Protein AF-A0A379FHV5-F1 (afdb_monomer_lite)

Radius of gyration: 18.55 Å; chains: 1; bounding box: 43×47×46 Å

Structure (mmCIF, N/CA/C/O backbone):
data_AF-A0A379FHV5-F1
#
_entry.id   AF-A0A379FHV5-F1
#
loop_
_atom_site.group_PDB
_atom_site.id
_atom_site.type_symbol
_atom_site.label_atom_id
_atom_site.label_alt_id
_atom_site.label_comp_id
_atom_site.label_asym_id
_atom_site.label_entity_id
_atom_site.label_seq_id
_atom_site.pdbx_PDB_ins_code
_atom_site.Cartn_x
_atom_site.Cartn_y
_atom_site.Cartn_z
_atom_site.occupancy
_atom_site.B_iso_or_equiv
_atom_site.auth_seq_id
_atom_site.auth_comp_id
_atom_site.auth_asym_id
_atom_site.auth_atom_id
_atom_site.pdbx_PDB_model_num
ATOM 1 N N . MET A 1 1 ? -21.237 1.913 -3.257 1.00 32.75 1 MET A N 1
ATOM 2 C CA . MET A 1 1 ? -20.179 2.730 -3.887 1.00 32.75 1 MET A CA 1
ATOM 3 C C . MET A 1 1 ? -20.256 4.116 -3.265 1.00 32.75 1 MET A C 1
ATOM 5 O O . MET A 1 1 ? -21.323 4.714 -3.322 1.00 32.75 1 MET A O 1
ATOM 9 N N . LEU A 1 2 ? -19.215 4.553 -2.555 1.00 41.31 2 LEU A N 1
ATOM 10 C CA . LEU A 1 2 ? -19.186 5.862 -1.893 1.00 41.31 2 LEU A CA 1
ATOM 11 C C . LEU A 1 2 ? -18.792 6.912 -2.942 1.00 41.31 2 LEU A C 1
ATOM 13 O O . LEU A 1 2 ? -17.755 6.762 -3.583 1.00 41.31 2 LEU A O 1
ATOM 17 N N . CYS A 1 3 ? -19.645 7.912 -3.166 1.00 37.75 3 CYS A N 1
ATOM 18 C CA . CYS A 1 3 ? -19.379 9.015 -4.091 1.00 37.75 3 CYS A CA 1
ATOM 19 C C . CYS A 1 3 ? -18.708 10.143 -3.303 1.00 37.75 3 CYS A C 1
ATOM 21 O O . CYS A 1 3 ? -19.375 10.824 -2.526 1.00 37.75 3 CYS A O 1
ATOM 23 N N . TYR A 1 4 ? -17.396 10.285 -3.470 1.00 47.44 4 TYR A N 1
ATOM 24 C CA . TYR A 1 4 ? -16.601 11.347 -2.860 1.00 47.44 4 TYR A CA 1
ATOM 25 C C . TYR A 1 4 ? -16.599 12.564 -3.793 1.00 47.44 4 TYR A C 1
ATOM 27 O O . TYR A 1 4 ? -16.169 12.439 -4.935 1.00 47.44 4 TYR A O 1
ATOM 35 N N . GLU A 1 5 ? -17.103 13.712 -3.332 1.00 39.44 5 GLU A N 1
ATOM 36 C CA . GLU A 1 5 ? -17.231 14.928 -4.164 1.00 39.44 5 GLU A CA 1
ATOM 37 C C . GLU A 1 5 ? -16.102 15.947 -3.942 1.00 39.44 5 GLU A C 1
ATOM 39 O O . GLU A 1 5 ? -15.905 16.836 -4.762 1.00 39.44 5 GLU A O 1
ATOM 44 N N . GLY A 1 6 ? -15.364 15.843 -2.835 1.00 43.72 6 GLY A N 1
ATOM 45 C CA . GLY A 1 6 ? -14.278 16.765 -2.508 1.00 43.72 6 GLY A CA 1
ATOM 46 C C . GLY A 1 6 ? -13.798 16.630 -1.065 1.00 43.72 6 GLY A C 1
ATOM 47 O O . GLY A 1 6 ? -14.455 15.987 -0.237 1.00 43.72 6 GLY A O 1
ATOM 48 N N . ILE A 1 7 ? -12.644 17.237 -0.780 1.00 49.44 7 ILE A N 1
ATOM 49 C CA . ILE A 1 7 ? -12.068 17.353 0.563 1.00 49.44 7 ILE A CA 1
ATOM 50 C C . ILE A 1 7 ? -11.959 18.840 0.893 1.00 49.44 7 ILE A C 1
ATOM 52 O O . ILE A 1 7 ? -11.267 19.582 0.205 1.00 49.44 7 ILE A O 1
ATOM 56 N N . GLU A 1 8 ? -12.660 19.274 1.937 1.00 46.12 8 GLU A N 1
ATOM 57 C CA . GLU A 1 8 ? -12.548 20.633 2.466 1.00 46.12 8 GLU A CA 1
ATOM 58 C C . GLU A 1 8 ? -11.554 20.632 3.622 1.00 46.12 8 GLU A C 1
ATOM 60 O O . GLU A 1 8 ? -11.696 19.839 4.555 1.00 46.12 8 GLU A O 1
ATOM 65 N N . ILE A 1 9 ? -10.571 21.527 3.570 1.00 48.44 9 ILE A N 1
ATOM 66 C CA . ILE A 1 9 ? -9.495 21.615 4.552 1.00 48.44 9 ILE A CA 1
ATOM 67 C C . ILE A 1 9 ? -9.613 22.937 5.286 1.00 48.44 9 ILE A C 1
ATOM 69 O O . ILE A 1 9 ? -9.438 23.997 4.692 1.00 48.44 9 ILE A O 1
ATOM 73 N N . LYS A 1 10 ? -9.919 22.878 6.582 1.00 45.28 10 LYS A N 1
ATOM 74 C CA . LYS A 1 10 ? -9.993 24.065 7.441 1.00 45.28 10 LYS A CA 1
ATOM 75 C C . LYS A 1 10 ? -8.872 24.050 8.462 1.00 45.28 10 LYS A C 1
ATOM 77 O O . LYS A 1 10 ? -8.687 23.051 9.156 1.00 45.28 10 LYS A O 1
ATOM 82 N N . GLN A 1 11 ? -8.170 25.171 8.591 1.00 43.22 11 GLN A N 1
ATOM 83 C CA . GLN A 1 11 ? -7.370 25.442 9.781 1.00 43.22 11 GLN A CA 1
ATOM 84 C C . GLN A 1 11 ? -8.313 25.713 10.952 1.00 43.22 11 GLN A C 1
ATOM 86 O O . GLN A 1 11 ? -9.230 26.527 10.835 1.00 43.22 11 GLN A O 1
ATOM 91 N N . ASN A 1 12 ? -8.098 25.026 12.073 1.00 42.69 12 ASN A N 1
ATOM 92 C CA . ASN A 1 12 ? -8.722 25.433 13.323 1.00 42.69 12 ASN A CA 1
ATOM 93 C C . ASN A 1 12 ? -7.923 26.603 13.922 1.00 42.69 12 ASN A C 1
ATOM 95 O O . ASN A 1 12 ? -6.769 26.417 14.304 1.00 42.69 12 ASN A O 1
ATOM 99 N N . ASN A 1 13 ? -8.532 27.787 14.006 1.00 42.69 13 ASN A N 1
ATOM 100 C CA . ASN A 1 13 ? -7.957 28.980 14.642 1.00 42.69 13 ASN A CA 1
ATOM 101 C C . ASN A 1 13 ? -8.365 29.065 16.125 1.00 42.69 13 ASN A C 1
ATOM 103 O O . ASN A 1 13 ? -8.780 30.116 16.604 1.00 42.69 13 ASN A O 1
ATOM 107 N N . ASP A 1 14 ? -8.289 27.953 16.859 1.00 42.97 14 ASP A N 1
ATOM 108 C CA . ASP A 1 14 ? -8.480 27.974 18.311 1.00 42.97 14 ASP A CA 1
ATOM 109 C C . ASP A 1 14 ? -7.196 28.482 18.983 1.00 42.97 14 ASP A C 1
ATOM 111 O O . ASP A 1 14 ? -6.278 27.714 19.268 1.00 42.97 14 ASP A O 1
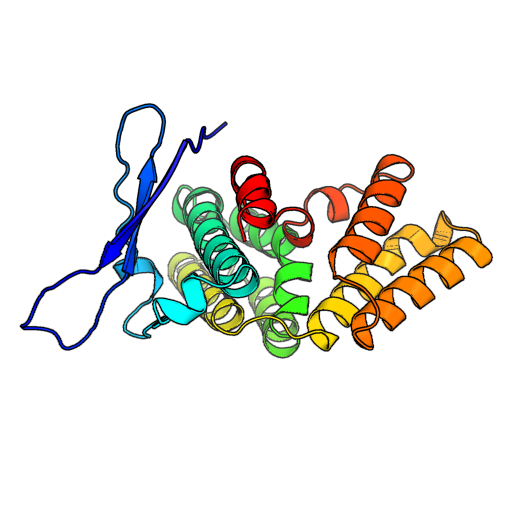ATOM 115 N N . GLU A 1 15 ? -7.138 29.783 19.281 1.00 40.84 15 GLU A N 1
ATOM 116 C CA . GLU A 1 15 ? -5.987 30.462 19.910 1.00 40.84 15 GLU A CA 1
ATOM 117 C C . GLU A 1 15 ? -5.558 29.864 21.269 1.00 40.84 15 GLU A C 1
ATOM 119 O O . GLU A 1 15 ? -4.463 30.133 21.759 1.00 40.84 15 GLU A O 1
ATOM 124 N N . LYS A 1 16 ? -6.395 29.019 21.889 1.00 41.75 16 LYS A N 1
ATOM 125 C CA . LYS A 1 16 ? -6.150 28.407 23.208 1.00 41.75 16 LYS A CA 1
ATOM 126 C C . LYS A 1 16 ? -5.383 27.085 23.179 1.00 41.75 16 LYS A C 1
ATOM 128 O O . LYS A 1 16 ? -4.924 26.638 24.228 1.00 41.75 16 LYS A O 1
ATOM 133 N N . ARG A 1 17 ? -5.243 26.433 22.025 1.00 42.56 17 ARG A N 1
ATOM 134 C CA . ARG A 1 17 ? -4.414 25.230 21.871 1.00 42.56 17 ARG A CA 1
ATOM 135 C C . ARG A 1 17 ? -3.409 25.535 20.775 1.00 42.56 17 ARG A C 1
ATOM 137 O O . ARG A 1 17 ? -3.806 25.714 19.636 1.00 42.56 17 ARG A O 1
ATOM 144 N N . GLN A 1 18 ? -2.117 25.559 21.096 1.00 35.38 18 GLN A N 1
ATOM 145 C CA . GLN A 1 18 ? -1.012 25.817 20.153 1.00 35.38 18 GLN A CA 1
ATOM 146 C C . GLN A 1 18 ? -0.910 24.817 18.974 1.00 35.38 18 GLN A C 1
ATOM 148 O O . GLN A 1 18 ? 0.047 24.865 18.206 1.00 35.38 18 GLN A O 1
ATOM 153 N N . ASN A 1 19 ? -1.912 23.958 18.766 1.00 36.50 19 ASN A N 1
ATOM 154 C CA . ASN A 1 19 ? -1.967 22.990 17.685 1.00 36.50 19 ASN A CA 1
ATOM 155 C C . ASN A 1 19 ? -2.835 23.525 16.548 1.00 36.50 19 ASN A C 1
ATOM 157 O O . ASN A 1 19 ? -4.066 23.490 16.611 1.00 36.50 19 ASN A O 1
ATOM 161 N N . LYS A 1 20 ? -2.179 23.953 15.466 1.00 37.53 20 LYS A N 1
ATOM 162 C CA . LYS A 1 20 ? -2.806 24.215 14.164 1.00 37.53 20 LYS A CA 1
ATOM 163 C C . LYS A 1 20 ? -3.351 22.897 13.599 1.00 37.53 20 LYS A C 1
ATOM 165 O O . LYS A 1 20 ? -2.663 22.195 12.866 1.00 37.53 20 LYS A O 1
ATOM 170 N N . ALA A 1 21 ? -4.569 22.521 13.976 1.00 38.16 21 ALA A N 1
ATOM 171 C CA . ALA A 1 21 ? -5.200 21.304 13.481 1.00 38.16 21 ALA A CA 1
ATOM 172 C C . ALA A 1 21 ? -5.775 21.528 12.073 1.00 38.16 21 ALA A C 1
ATOM 174 O O . ALA A 1 21 ? -6.508 22.490 11.834 1.00 38.16 21 ALA A O 1
ATOM 175 N N . VAL A 1 22 ? -5.464 20.613 11.155 1.00 42.03 22 VAL A N 1
ATOM 176 C CA . VAL A 1 22 ? -6.030 20.561 9.804 1.00 42.03 22 VAL A CA 1
ATOM 177 C C . VAL A 1 22 ? -7.282 19.677 9.845 1.00 42.03 22 VAL A C 1
ATOM 179 O O . VAL A 1 22 ? -7.189 18.459 9.991 1.00 42.03 22 VAL A O 1
ATOM 182 N N . ILE A 1 23 ? -8.473 20.274 9.765 1.00 42.50 23 ILE A N 1
ATOM 183 C CA . ILE A 1 23 ? -9.745 19.539 9.731 1.00 42.50 23 ILE A CA 1
ATOM 184 C C . ILE A 1 23 ? -10.082 19.241 8.275 1.00 42.50 23 ILE A C 1
ATOM 186 O O . ILE A 1 23 ? -10.380 20.164 7.519 1.00 42.50 23 ILE A O 1
ATOM 190 N N . CYS A 1 24 ? -10.087 17.962 7.899 1.00 46.53 24 CYS A N 1
ATOM 191 C CA . CYS A 1 24 ? -10.521 17.535 6.572 1.00 46.53 24 CYS A CA 1
ATOM 192 C C . CYS A 1 24 ? -11.945 16.986 6.626 1.00 46.53 24 CYS A C 1
ATOM 194 O O . CYS A 1 24 ? -12.229 16.059 7.385 1.00 46.53 24 CYS A O 1
ATOM 196 N N . ARG A 1 25 ? -12.845 17.562 5.828 1.00 47.25 25 ARG A N 1
ATOM 197 C CA . ARG A 1 25 ? -14.225 17.092 5.667 1.00 47.25 25 ARG A CA 1
ATOM 198 C C . ARG A 1 25 ? -14.383 16.467 4.298 1.00 47.25 25 ARG A C 1
ATOM 200 O O . ARG A 1 25 ? -13.998 17.063 3.298 1.00 47.25 25 ARG A O 1
ATOM 207 N N . VAL A 1 26 ? -14.990 15.291 4.260 1.00 47.53 26 VAL A N 1
ATOM 208 C CA . VAL A 1 26 ? -15.326 14.614 3.012 1.00 47.53 26 VAL A CA 1
ATOM 209 C C . VAL A 1 26 ? -16.787 14.865 2.708 1.00 47.53 26 VAL A C 1
ATOM 211 O O . VAL A 1 26 ? -17.658 14.545 3.519 1.00 47.53 26 VAL A O 1
ATOM 214 N N . LYS A 1 27 ? -17.064 15.427 1.535 1.00 45.12 27 LYS A N 1
ATOM 215 C CA . LYS A 1 27 ? -18.440 15.611 1.07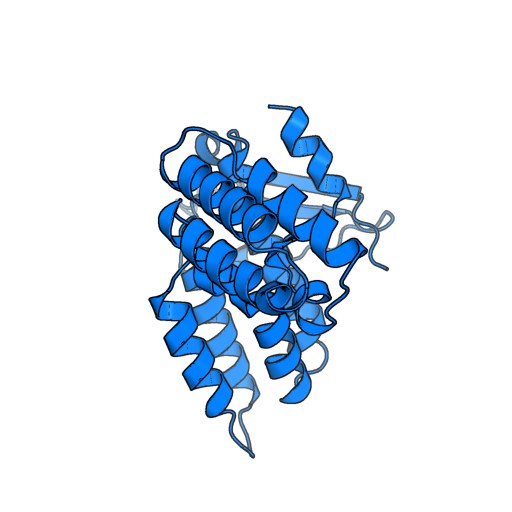7 1.00 45.12 27 LYS A CA 1
ATOM 216 C C . LYS A 1 27 ? -18.958 14.311 0.457 1.00 45.12 27 LYS A C 1
ATOM 218 O O . LYS A 1 27 ? -18.345 13.783 -0.474 1.00 45.12 27 LYS A O 1
ATOM 223 N N . MET A 1 28 ? -20.077 13.812 0.983 1.00 45.81 28 MET A N 1
ATOM 224 C CA . MET A 1 28 ? -20.713 12.554 0.586 1.00 45.81 28 MET A CA 1
ATOM 225 C C . MET A 1 28 ? -22.162 12.831 0.169 1.00 45.81 28 MET A C 1
ATOM 227 O O . MET A 1 28 ? -22.997 13.073 1.030 1.00 45.81 28 MET A O 1
ATOM 231 N N . LYS A 1 29 ? -22.483 12.803 -1.134 1.00 42.31 29 LYS A N 1
ATOM 232 C CA . LYS A 1 29 ? -23.861 12.952 -1.663 1.00 42.31 29 LYS A CA 1
ATOM 233 C C . LYS A 1 29 ? -24.714 14.030 -0.955 1.00 42.31 29 LYS A C 1
ATOM 235 O O . LYS A 1 29 ? -25.808 13.749 -0.477 1.00 42.31 29 LYS A O 1
ATOM 240 N N . GLY A 1 30 ? -24.211 15.261 -0.868 1.00 36.22 30 GLY A N 1
ATOM 241 C CA . GLY A 1 30 ? -24.953 16.390 -0.281 1.00 36.22 30 GLY A CA 1
ATOM 242 C C . GLY A 1 30 ? -25.022 16.449 1.253 1.00 36.22 30 GLY A C 1
ATOM 243 O O . GLY A 1 30 ? -25.385 17.498 1.777 1.00 36.22 30 GLY A O 1
ATOM 244 N N . GLU A 1 31 ? -24.595 15.410 1.976 1.00 35.28 31 GLU A N 1
ATOM 245 C CA . GLU A 1 31 ? -24.457 15.421 3.436 1.00 35.28 31 GLU A CA 1
ATOM 246 C C . GLU A 1 31 ? -22.972 15.425 3.837 1.00 35.28 31 GLU A C 1
ATOM 248 O O . GLU A 1 31 ? -22.135 14.676 3.321 1.00 35.28 31 GLU A O 1
ATOM 253 N N . TYR A 1 32 ? -22.609 16.306 4.770 1.00 38.59 32 TYR A N 1
ATOM 254 C CA . TYR A 1 32 ? -21.275 16.298 5.360 1.00 38.59 32 TYR A CA 1
ATOM 255 C C . TYR A 1 32 ? -21.221 15.195 6.417 1.00 38.59 32 TYR A C 1
ATOM 257 O O . TYR A 1 32 ? -21.737 15.367 7.518 1.00 38.59 32 TYR A O 1
ATOM 265 N N . SER A 1 33 ? -20.553 14.078 6.126 1.00 40.66 33 SER A N 1
ATOM 266 C CA . SER A 1 33 ? -20.119 13.181 7.197 1.00 40.66 33 SER A CA 1
ATOM 267 C C . SER A 1 33 ? -18.841 13.764 7.795 1.00 40.66 33 SER A C 1
ATOM 269 O O . SER A 1 33 ? -17.764 13.711 7.198 1.00 40.66 33 SER A O 1
ATOM 271 N N . SER A 1 34 ? -18.956 14.404 8.958 1.00 41.41 34 SER A N 1
ATOM 272 C CA . SER A 1 34 ? -17.801 14.907 9.694 1.00 41.41 34 SER A CA 1
ATOM 273 C C . SER A 1 34 ? -17.092 13.743 10.386 1.00 41.41 34 SER A C 1
ATOM 275 O O . SER A 1 34 ? -17.372 13.435 11.542 1.00 41.41 34 SER A O 1
ATOM 277 N N . THR A 1 35 ? -16.154 13.084 9.714 1.00 42.53 35 THR A N 1
ATOM 278 C CA . THR A 1 35 ? -15.141 12.317 10.447 1.00 42.53 35 THR A CA 1
ATOM 279 C C . THR A 1 35 ? -14.155 13.335 11.016 1.00 42.53 35 THR A C 1
ATOM 281 O O . THR A 1 35 ? -13.435 13.982 10.257 1.00 42.53 35 THR A O 1
ATOM 284 N N . LEU A 1 36 ? -14.156 13.559 12.337 1.00 41.09 36 LEU A N 1
ATOM 285 C CA . LEU A 1 36 ? -13.179 14.465 12.948 1.00 41.09 36 LEU A CA 1
ATOM 286 C C . LEU A 1 36 ? -11.777 13.876 12.749 1.00 41.09 36 LEU A C 1
ATOM 288 O O . LEU A 1 36 ? -11.413 12.871 13.359 1.00 41.09 36 LEU A O 1
ATOM 292 N N . PHE A 1 37 ? -10.979 14.536 11.912 1.00 40.78 37 PHE A N 1
ATOM 293 C CA . PHE A 1 37 ? -9.595 14.158 11.631 1.00 40.78 37 PHE A CA 1
ATOM 294 C C . PHE A 1 37 ? -8.718 14.134 12.900 1.00 40.78 37 PHE A C 1
ATOM 296 O O . PHE A 1 37 ? -7.722 13.428 12.959 1.00 40.78 37 PHE A O 1
ATOM 303 N N . THR A 1 38 ? -9.114 14.820 13.974 1.00 38.22 38 THR A N 1
ATOM 304 C CA . THR A 1 38 ? -8.427 14.763 15.276 1.00 38.22 38 THR A CA 1
ATOM 305 C C . THR A 1 38 ? -8.457 13.377 15.936 1.00 38.22 38 THR A C 1
ATOM 307 O O . THR A 1 38 ? -7.554 13.073 16.707 1.00 38.22 38 THR A O 1
ATOM 310 N N . GLN A 1 39 ? -9.417 12.496 15.619 1.00 37.00 39 GLN A N 1
ATOM 311 C CA . GLN A 1 39 ? -9.432 11.109 16.129 1.00 37.00 39 GLN A CA 1
ATOM 312 C C . GLN A 1 39 ? -8.454 10.179 15.384 1.00 37.00 39 GLN A C 1
ATOM 314 O O . GLN A 1 39 ? -8.105 9.115 15.889 1.00 37.00 39 GLN A O 1
ATOM 319 N N . ILE A 1 40 ? -8.004 10.581 14.191 1.00 41.69 40 ILE A N 1
ATOM 320 C CA . ILE A 1 40 ? -7.082 9.834 13.317 1.00 41.69 40 ILE A CA 1
ATOM 321 C C . ILE A 1 40 ? -5.640 9.902 13.835 1.00 41.69 40 ILE A C 1
ATOM 323 O O . ILE A 1 40 ? -4.862 8.970 13.641 1.00 41.69 40 ILE A O 1
ATOM 327 N N . LEU A 1 41 ? -5.297 11.003 14.500 1.00 41.50 41 LEU A N 1
ATOM 328 C CA . LEU A 1 41 ? -3.920 11.376 14.815 1.00 41.50 41 LEU A CA 1
ATOM 329 C C . LEU A 1 41 ? -3.446 10.872 16.185 1.00 41.50 41 LEU A C 1
ATOM 331 O O . LEU A 1 41 ? -2.247 10.792 16.440 1.00 41.50 41 LEU A O 1
ATOM 335 N N . GLY A 1 42 ? -4.362 10.489 17.084 1.00 35.62 42 GLY A N 1
ATOM 336 C CA . GLY A 1 42 ? -4.007 10.381 18.501 1.00 35.62 42 GLY A CA 1
ATOM 337 C C . GLY A 1 42 ? -3.370 11.690 18.994 1.00 35.62 42 GLY A C 1
ATOM 338 O O . GLY A 1 42 ? -3.391 12.708 18.309 1.00 35.62 42 GLY A O 1
ATOM 339 N N . GLU A 1 43 ? -2.744 11.681 20.163 1.00 37.50 43 GLU A N 1
ATOM 340 C CA . GLU A 1 43 ? -1.940 12.830 20.616 1.00 37.50 43 GLU A CA 1
ATOM 341 C C . GLU A 1 43 ? -0.668 13.053 19.758 1.00 37.50 43 GLU A C 1
ATOM 343 O O . GLU A 1 43 ? 0.121 13.950 20.033 1.00 37.50 43 GLU A O 1
ATOM 348 N N . GLY A 1 44 ? -0.464 12.248 18.705 1.00 36.84 44 GLY A N 1
ATOM 349 C CA . GLY A 1 44 ? 0.637 12.348 17.755 1.00 36.84 44 GLY A CA 1
ATOM 350 C C . GLY A 1 44 ? 0.257 13.200 16.550 1.00 36.84 44 GLY A C 1
ATOM 351 O O . GLY A 1 44 ? -0.276 12.720 15.555 1.00 36.84 44 GLY A O 1
ATOM 352 N N . GLU A 1 45 ? 0.559 14.481 16.644 1.00 36.00 45 GLU A N 1
ATOM 353 C CA . GLU A 1 45 ? 0.461 15.464 15.574 1.00 36.00 45 GLU A CA 1
ATOM 354 C C . GLU A 1 45 ? 0.970 14.966 14.203 1.00 36.00 45 GLU A C 1
ATOM 356 O O . GLU A 1 45 ? 2.172 14.838 13.982 1.00 36.00 45 GLU A O 1
ATOM 361 N N . LEU A 1 46 ? 0.077 14.789 13.221 1.00 37.97 46 LEU A N 1
ATOM 362 C CA . LEU A 1 46 ? 0.453 15.098 11.838 1.00 37.97 46 LEU A CA 1
ATOM 363 C C . LEU A 1 46 ? 0.319 16.606 11.661 1.00 37.97 46 LEU A C 1
ATOM 365 O O . LEU A 1 46 ? -0.734 17.120 11.286 1.00 37.97 46 LEU A O 1
ATOM 369 N N . GLN A 1 47 ? 1.404 17.315 11.942 1.00 42.31 47 GLN A N 1
ATOM 370 C CA . GLN A 1 47 ? 1.600 18.669 11.448 1.00 42.31 47 GLN A CA 1
ATOM 371 C C . GLN A 1 47 ? 2.191 18.574 10.034 1.00 42.31 47 GLN A C 1
ATOM 373 O O . GLN A 1 47 ? 3.393 18.731 9.847 1.00 42.31 47 GLN A O 1
ATOM 378 N N . LEU A 1 48 ? 1.363 18.291 9.022 1.00 43.41 48 LEU A N 1
ATOM 379 C CA . LEU A 1 48 ? 1.731 18.723 7.671 1.00 43.41 48 LEU A CA 1
ATOM 380 C C . LEU A 1 48 ? 1.580 20.243 7.659 1.00 43.41 48 LEU A C 1
ATOM 382 O O . LEU A 1 48 ? 0.495 20.763 7.934 1.00 43.41 48 LEU A O 1
ATOM 386 N N . THR A 1 49 ? 2.662 20.971 7.393 1.00 46.28 49 THR A N 1
ATOM 387 C CA . THR A 1 49 ? 2.565 22.424 7.231 1.00 46.28 49 THR A CA 1
ATOM 388 C C . THR A 1 49 ? 1.706 22.737 5.999 1.00 46.28 49 THR A C 1
ATOM 390 O O . THR A 1 49 ? 1.629 21.939 5.063 1.00 46.28 49 THR A O 1
ATOM 393 N N . LEU A 1 50 ? 1.054 23.906 5.965 1.00 47.91 50 LEU A N 1
ATOM 394 C CA . LEU A 1 50 ? 0.264 24.338 4.798 1.00 47.91 50 LEU A CA 1
ATOM 395 C C . LEU A 1 50 ? 1.098 24.300 3.500 1.00 47.91 50 LEU A C 1
ATOM 397 O O . LEU A 1 50 ? 0.597 23.960 2.433 1.00 47.91 50 LEU A O 1
ATOM 401 N N . GLU A 1 51 ? 2.392 24.589 3.615 1.00 48.88 51 GLU A N 1
ATOM 402 C CA . GLU A 1 51 ? 3.366 24.546 2.527 1.00 48.88 51 GLU A CA 1
ATOM 403 C C . GLU A 1 51 ? 3.647 23.116 2.038 1.00 48.88 51 GLU A C 1
ATOM 405 O O . GLU A 1 51 ? 3.660 22.876 0.834 1.00 48.88 51 GLU A O 1
ATOM 410 N N . GLN A 1 52 ? 3.779 22.141 2.946 1.00 52.28 52 GLN A N 1
ATOM 411 C CA . GLN A 1 52 ? 3.917 20.721 2.590 1.00 52.28 52 GLN A CA 1
ATOM 412 C C . GLN A 1 52 ? 2.651 20.174 1.929 1.00 52.28 52 GLN A C 1
ATOM 414 O O . GLN A 1 52 ? 2.738 19.389 0.989 1.00 52.28 52 GLN A O 1
ATOM 419 N N . PHE A 1 53 ? 1.478 20.609 2.392 1.00 58.34 53 PHE A N 1
ATOM 420 C CA . PHE A 1 53 ? 0.200 20.245 1.787 1.00 58.34 53 PHE A CA 1
ATOM 421 C C . PHE A 1 53 ? 0.041 20.802 0.363 1.00 58.34 53 PHE A C 1
ATOM 423 O O . PHE A 1 53 ? -0.577 20.170 -0.488 1.00 58.34 53 PHE A O 1
ATOM 430 N N . SER A 1 54 ? 0.632 21.969 0.100 1.00 60.75 54 SER A N 1
ATOM 431 C CA . SER A 1 54 ? 0.559 22.656 -1.196 1.00 60.75 54 SER A CA 1
ATOM 432 C C . SER A 1 54 ? 1.455 22.032 -2.275 1.00 60.75 54 SER A C 1
ATOM 434 O O . SER A 1 54 ? 1.423 22.476 -3.417 1.00 60.75 54 SER A O 1
ATOM 436 N N . GLN A 1 55 ? 2.254 21.014 -1.935 1.00 70.44 55 GLN A N 1
ATOM 437 C CA . GLN A 1 55 ? 3.051 20.258 -2.900 1.00 70.44 55 GLN A CA 1
ATOM 438 C C . GLN A 1 55 ? 2.320 18.969 -3.305 1.00 70.44 55 GLN A C 1
ATOM 440 O O . GLN A 1 55 ? 1.822 18.264 -2.419 1.00 70.44 55 GLN A O 1
ATOM 445 N N . PRO A 1 56 ? 2.328 18.572 -4.595 1.00 75.31 56 PRO A N 1
ATOM 446 C CA . PRO A 1 56 ? 1.603 17.388 -5.056 1.00 75.31 56 PRO A CA 1
ATOM 447 C C . PRO A 1 56 ? 1.962 16.123 -4.262 1.00 75.31 56 PRO A C 1
ATOM 449 O O . PRO A 1 56 ? 1.078 15.392 -3.826 1.00 75.31 56 PRO A O 1
ATOM 452 N N . SER A 1 57 ? 3.243 15.901 -3.947 1.00 79.12 57 SER A N 1
ATOM 453 C CA . SER A 1 57 ? 3.667 14.746 -3.141 1.00 79.12 57 SER A CA 1
ATOM 454 C C . SER A 1 57 ? 3.145 14.761 -1.699 1.00 79.12 57 SER A C 1
ATOM 456 O O . SER A 1 57 ? 2.890 13.697 -1.136 1.00 79.12 57 SER A O 1
ATOM 458 N N . GLY A 1 58 ? 2.998 15.941 -1.088 1.00 79.69 58 GLY A N 1
ATOM 459 C CA . GLY A 1 58 ? 2.466 16.070 0.270 1.00 79.69 58 GLY A CA 1
ATOM 460 C C . GLY A 1 58 ? 0.958 15.833 0.315 1.00 79.69 58 GLY A C 1
ATOM 461 O O . GLY A 1 58 ? 0.475 15.120 1.196 1.00 79.69 58 GLY A O 1
ATOM 462 N N . LEU A 1 59 ? 0.229 16.328 -0.689 1.00 78.06 59 LEU A N 1
ATOM 463 C CA . LEU A 1 59 ? -1.186 16.022 -0.879 1.00 78.06 59 LEU A CA 1
ATOM 464 C C . LEU A 1 59 ? -1.414 14.518 -1.103 1.00 78.06 59 LEU A C 1
ATOM 466 O O . LEU A 1 59 ? -2.253 13.919 -0.433 1.00 78.06 59 LEU A O 1
ATOM 470 N N . GLU A 1 60 ? -0.654 13.875 -1.994 1.00 83.06 60 GLU A N 1
ATOM 471 C CA . GLU A 1 60 ? -0.781 12.431 -2.248 1.00 83.06 60 GLU A CA 1
ATOM 472 C C . GLU A 1 60 ? -0.536 11.589 -0.990 1.00 83.06 60 GLU A C 1
ATOM 474 O O . GLU A 1 60 ? -1.247 10.609 -0.728 1.00 83.06 60 GLU A O 1
ATOM 479 N N . HIS A 1 61 ? 0.470 11.971 -0.201 1.00 86.94 61 HIS A N 1
ATOM 480 C CA . HIS A 1 61 ? 0.796 11.321 1.064 1.00 86.94 61 HIS A CA 1
ATOM 481 C C . HIS A 1 61 ? -0.350 11.452 2.068 1.00 86.94 61 HIS A C 1
ATOM 483 O O . HIS A 1 61 ? -0.808 10.446 2.619 1.00 86.94 61 HIS A O 1
ATOM 489 N N . PHE A 1 62 ? -0.870 12.667 2.229 1.00 83.12 62 PHE A N 1
ATOM 490 C CA . PHE A 1 62 ? -2.029 12.945 3.065 1.00 83.12 62 PHE A CA 1
ATOM 491 C C . PHE A 1 62 ? -3.254 12.119 2.647 1.00 83.12 62 PHE A C 1
ATOM 493 O O . PHE A 1 62 ? -3.849 11.419 3.470 1.00 83.12 62 PHE A O 1
ATOM 500 N N . LEU A 1 63 ? -3.617 12.146 1.359 1.00 85.12 63 LEU A N 1
ATOM 501 C CA . LEU A 1 63 ? -4.768 11.408 0.834 1.00 85.12 63 LEU A CA 1
ATOM 502 C C . LEU A 1 63 ? -4.613 9.907 1.076 1.00 85.12 63 LEU A C 1
ATOM 504 O O . LEU A 1 63 ? -5.568 9.234 1.463 1.00 85.12 63 LEU A O 1
ATOM 508 N N . THR A 1 64 ? -3.401 9.385 0.898 1.00 90.38 64 THR A N 1
ATOM 509 C CA . THR A 1 64 ? -3.089 7.978 1.152 1.00 90.38 64 THR A CA 1
ATOM 510 C C . THR A 1 64 ? -3.366 7.592 2.604 1.00 90.38 64 THR A C 1
ATOM 512 O O . THR A 1 64 ? -4.042 6.593 2.847 1.00 90.38 64 THR A O 1
ATOM 515 N N . GLN A 1 65 ? -2.893 8.381 3.571 1.00 87.94 65 GLN A N 1
ATOM 516 C CA . GLN A 1 65 ? -3.153 8.136 4.993 1.00 87.94 65 GLN A CA 1
ATOM 517 C C . GLN A 1 65 ? -4.640 8.237 5.322 1.00 87.94 65 GLN A C 1
ATOM 519 O O . GLN A 1 65 ? -5.202 7.362 5.983 1.00 87.94 65 GLN A O 1
ATOM 524 N N . PHE A 1 66 ? -5.279 9.303 4.845 1.00 82.50 66 PHE A N 1
ATOM 525 C CA . PHE A 1 66 ? -6.670 9.577 5.139 1.00 82.50 66 PHE A CA 1
ATOM 526 C C . PHE A 1 66 ? -7.577 8.451 4.639 1.00 82.50 66 PHE A C 1
ATOM 528 O O . PHE A 1 66 ? -8.342 7.871 5.412 1.00 82.50 66 PHE A O 1
ATOM 535 N N . PHE A 1 67 ? -7.439 8.067 3.369 1.00 86.75 67 PHE A N 1
ATOM 536 C CA . PHE A 1 67 ? -8.238 6.987 2.801 1.00 86.75 67 PHE A CA 1
ATOM 537 C C . PHE A 1 67 ? -7.856 5.611 3.345 1.00 86.75 67 PHE A C 1
ATOM 539 O O . PHE A 1 67 ? -8.724 4.742 3.400 1.00 86.75 67 PHE A O 1
ATOM 546 N N . ALA A 1 68 ? -6.615 5.400 3.801 1.00 93.25 68 ALA A N 1
ATOM 547 C CA . ALA A 1 68 ? -6.257 4.191 4.540 1.00 93.25 68 ALA A CA 1
ATOM 548 C C . ALA A 1 68 ? -7.061 4.055 5.834 1.00 93.25 68 ALA A C 1
ATOM 550 O O . ALA A 1 68 ? -7.572 2.972 6.126 1.00 93.25 68 ALA A O 1
ATOM 551 N N . LEU A 1 69 ? -7.224 5.147 6.581 1.00 87.69 69 LEU A N 1
ATOM 552 C CA . LEU A 1 69 ? -8.001 5.101 7.807 1.00 87.69 69 LEU A CA 1
ATOM 553 C C . LEU A 1 69 ? -9.505 4.997 7.553 1.00 87.69 69 LEU A C 1
ATOM 555 O O . LEU A 1 69 ? -10.167 4.202 8.215 1.00 87.69 69 LEU A O 1
ATOM 559 N N . ILE A 1 70 ? -10.050 5.747 6.595 1.00 84.38 70 ILE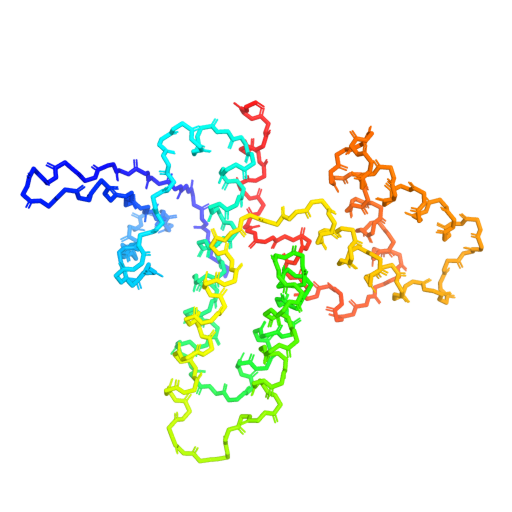 A N 1
ATOM 560 C CA . ILE A 1 70 ? -11.466 5.616 6.228 1.00 84.38 70 ILE A CA 1
ATOM 561 C C . ILE A 1 70 ? -11.776 4.171 5.812 1.00 84.38 70 ILE A C 1
ATOM 563 O O . ILE A 1 70 ? -12.751 3.586 6.287 1.00 84.38 70 ILE A O 1
ATOM 567 N N . ASP A 1 71 ? -10.920 3.557 4.990 1.00 92.56 71 ASP A N 1
ATOM 568 C CA . ASP A 1 71 ? -11.082 2.154 4.602 1.00 92.56 71 ASP A CA 1
ATOM 569 C C . ASP A 1 71 ? -10.944 1.213 5.811 1.00 92.56 71 ASP A C 1
ATOM 571 O O . ASP A 1 71 ? -11.708 0.260 5.930 1.00 92.56 71 ASP A O 1
ATOM 575 N N . TYR A 1 72 ? -10.047 1.491 6.764 1.00 93.81 72 TYR A N 1
ATOM 576 C CA . TYR A 1 72 ? -9.941 0.698 7.994 1.00 93.81 72 TYR A CA 1
ATOM 577 C C . TYR A 1 72 ? -11.211 0.786 8.849 1.00 93.81 72 TYR A C 1
ATOM 579 O O . TYR A 1 72 ? -11.750 -0.234 9.277 1.00 93.81 72 TYR A O 1
ATOM 587 N N . GLN A 1 73 ? -11.743 1.991 9.056 1.00 87.00 73 GLN A N 1
ATOM 588 C CA . GLN A 1 73 ? -12.978 2.202 9.810 1.00 87.00 73 GLN A CA 1
ATOM 589 C C . GLN A 1 73 ? -14.156 1.452 9.173 1.00 87.00 73 GLN A C 1
ATOM 591 O O . GLN A 1 73 ? -14.923 0.787 9.868 1.00 87.00 73 GLN A O 1
ATOM 596 N N . GLN A 1 74 ? -14.272 1.505 7.847 1.00 87.56 74 GLN A N 1
ATOM 597 C CA . GLN A 1 74 ? -15.370 0.874 7.115 1.00 87.56 74 GLN A CA 1
ATOM 598 C C . GLN A 1 74 ? -15.238 -0.646 7.024 1.00 87.56 74 GLN A C 1
ATOM 600 O O . GLN A 1 74 ? -16.230 -1.358 7.159 1.00 87.56 74 GLN A O 1
ATOM 605 N N . GLN A 1 75 ? -14.034 -1.153 6.766 1.00 92.88 75 GLN A N 1
ATOM 606 C CA . GLN A 1 75 ? -13.824 -2.576 6.497 1.00 92.88 75 GLN A CA 1
ATOM 607 C C . GLN A 1 75 ? -13.533 -3.376 7.764 1.00 92.88 75 GLN A C 1
ATOM 609 O O . GLN A 1 75 ? -13.807 -4.573 7.789 1.00 92.88 75 GLN A O 1
ATOM 614 N N . VAL A 1 76 ? -12.989 -2.739 8.806 1.00 93.94 76 VAL A N 1
ATOM 615 C CA . VAL A 1 76 ? -12.619 -3.393 10.066 1.00 93.94 76 VAL A CA 1
ATOM 616 C C . VAL A 1 76 ? -13.521 -2.944 11.210 1.00 93.94 76 VAL A C 1
ATOM 618 O O . VAL A 1 76 ? -14.185 -3.793 11.798 1.00 93.94 76 VAL A O 1
ATOM 621 N N . ASN A 1 77 ? -13.606 -1.645 11.515 1.00 87.88 77 ASN A N 1
ATOM 622 C CA . ASN A 1 77 ? -14.312 -1.198 12.727 1.00 87.88 77 ASN A CA 1
ATOM 623 C C . ASN A 1 77 ? -15.832 -1.392 12.635 1.00 87.88 77 ASN A C 1
ATOM 625 O O . ASN A 1 77 ? -16.450 -1.782 13.621 1.00 87.88 77 ASN A O 1
ATOM 629 N N . ALA A 1 78 ? -16.431 -1.191 11.457 1.00 87.38 78 ALA A N 1
ATOM 630 C CA . ALA A 1 78 ? -17.872 -1.366 11.263 1.00 87.38 78 ALA A CA 1
ATOM 631 C C . ALA A 1 78 ? -18.350 -2.805 11.533 1.00 87.38 78 ALA A C 1
ATOM 633 O O . ALA A 1 78 ? -19.478 -3.016 11.976 1.00 87.38 78 ALA A O 1
ATOM 634 N N . LYS A 1 79 ? -17.502 -3.808 11.264 1.00 90.75 79 LYS A N 1
ATOM 635 C CA . LYS A 1 79 ? -17.793 -5.221 11.533 1.00 90.75 79 LYS A CA 1
ATOM 636 C C . LYS A 1 79 ? -16.514 -5.984 11.865 1.00 90.75 79 LYS A C 1
ATOM 638 O O . LYS A 1 79 ? -15.974 -6.734 11.044 1.00 90.75 79 LYS A O 1
ATOM 643 N N . LEU A 1 80 ? -16.048 -5.800 13.098 1.00 92.88 80 LEU A N 1
ATOM 644 C CA . LEU A 1 80 ? -14.790 -6.374 13.553 1.00 92.88 80 LEU A CA 1
ATOM 645 C C . LEU A 1 80 ? -14.807 -7.905 13.474 1.00 92.88 80 LEU A C 1
ATOM 647 O O . LEU A 1 80 ? -15.636 -8.585 14.074 1.00 92.88 80 LEU A O 1
ATOM 651 N N . SER A 1 81 ? -13.846 -8.454 12.736 1.00 94.25 81 SER A N 1
ATOM 652 C CA . SER A 1 81 ? -13.595 -9.890 12.655 1.00 94.25 81 SER A CA 1
ATOM 653 C C . SER A 1 81 ? -12.148 -10.156 12.249 1.00 94.25 81 SER A C 1
ATOM 655 O O . SER A 1 81 ? -11.495 -9.311 11.632 1.00 94.25 81 SER A O 1
ATOM 657 N N . LYS A 1 82 ? -11.643 -11.364 12.528 1.00 94.62 82 LYS A N 1
ATOM 658 C CA . LYS A 1 82 ? -10.315 -11.783 12.049 1.00 94.62 82 LYS A CA 1
ATOM 659 C C . LYS A 1 82 ? -10.200 -11.684 10.531 1.00 94.62 82 LYS A C 1
ATOM 661 O O . LYS A 1 82 ? -9.197 -11.217 10.005 1.00 94.62 82 LYS A O 1
ATOM 666 N N . LYS A 1 83 ? -11.256 -12.117 9.833 1.00 95.38 83 LYS A N 1
ATOM 667 C CA . LYS A 1 83 ? -11.333 -12.084 8.373 1.00 95.38 83 LYS A CA 1
ATOM 668 C C . LYS A 1 83 ? -11.194 -10.653 7.856 1.00 95.38 83 LYS A C 1
ATOM 670 O O . LYS A 1 83 ? -10.402 -10.436 6.947 1.00 95.38 83 LYS A O 1
ATOM 675 N N . ALA A 1 84 ? -11.896 -9.698 8.465 1.00 96.25 84 ALA A N 1
ATOM 676 C CA . ALA A 1 84 ? -11.793 -8.285 8.113 1.00 96.25 84 ALA A CA 1
ATOM 677 C C . ALA A 1 84 ? -10.360 -7.746 8.279 1.00 96.25 84 ALA A C 1
ATOM 679 O O . ALA A 1 84 ? -9.831 -7.136 7.353 1.00 96.25 84 ALA A O 1
ATOM 680 N N . LEU A 1 85 ? -9.695 -8.040 9.405 1.00 96.75 85 LEU A N 1
ATOM 681 C CA . LEU A 1 85 ? -8.299 -7.642 9.645 1.00 96.75 85 LEU A CA 1
ATOM 682 C C . LEU A 1 85 ? -7.339 -8.233 8.606 1.00 96.75 85 LEU A C 1
ATOM 684 O O . LEU A 1 85 ? -6.540 -7.506 8.019 1.00 96.75 85 LEU A O 1
ATOM 688 N N . ILE A 1 86 ? -7.446 -9.537 8.339 1.00 96.81 86 ILE A N 1
ATOM 689 C CA . ILE A 1 86 ? -6.594 -10.235 7.365 1.00 96.81 86 ILE A CA 1
ATOM 690 C C . ILE A 1 86 ? -6.815 -9.675 5.958 1.00 96.81 86 ILE A C 1
ATOM 692 O O . ILE A 1 86 ? -5.849 -9.411 5.241 1.00 96.81 86 ILE A O 1
ATOM 696 N N . GLN A 1 87 ? -8.071 -9.469 5.558 1.00 97.44 87 GLN A N 1
ATOM 697 C CA . GLN A 1 87 ? -8.409 -8.905 4.251 1.00 97.44 87 GLN A CA 1
ATOM 698 C C . GLN A 1 87 ? -7.906 -7.470 4.113 1.00 97.44 87 GLN A C 1
ATOM 700 O O . GLN A 1 87 ? -7.334 -7.121 3.081 1.00 97.44 87 GLN A O 1
ATOM 705 N N . PHE A 1 88 ? -8.066 -6.643 5.147 1.00 98.12 88 PHE A N 1
ATOM 706 C CA . PHE A 1 88 ? -7.511 -5.297 5.160 1.00 98.12 88 PHE A CA 1
ATOM 707 C C . PHE A 1 88 ? -5.984 -5.342 5.027 1.00 98.12 88 PHE A C 1
ATOM 709 O O . PHE A 1 88 ? -5.438 -4.782 4.080 1.00 98.12 88 PHE A O 1
ATOM 716 N N . HIS A 1 89 ? -5.290 -6.069 5.903 1.00 98.25 89 HIS A N 1
ATOM 717 C CA . HIS A 1 89 ? -3.830 -6.150 5.881 1.00 98.25 89 HIS A CA 1
ATOM 718 C C . HIS A 1 89 ? -3.290 -6.640 4.533 1.00 98.25 89 HIS A C 1
ATOM 720 O O . HIS A 1 89 ? -2.354 -6.058 3.984 1.00 98.25 89 HIS A O 1
ATOM 726 N N . SER A 1 90 ? -3.927 -7.663 3.958 1.00 97.62 90 SER A N 1
ATOM 727 C CA . SER A 1 90 ? -3.533 -8.229 2.665 1.00 97.62 90 SER A CA 1
ATOM 728 C C . SER A 1 90 ? -3.580 -7.190 1.543 1.00 97.62 90 SER A C 1
ATOM 730 O O . SER A 1 90 ? -2.646 -7.131 0.747 1.00 97.62 90 SER A O 1
ATOM 732 N N . ARG A 1 91 ? -4.608 -6.328 1.507 1.00 97.94 91 ARG A N 1
ATOM 733 C CA . ARG A 1 91 ? -4.751 -5.255 0.503 1.00 97.94 91 ARG A CA 1
ATOM 734 C C . ARG A 1 91 ? -3.746 -4.110 0.682 1.00 97.94 91 ARG A C 1
ATOM 736 O O . ARG A 1 91 ? -3.426 -3.426 -0.287 1.00 97.94 91 ARG A O 1
ATOM 743 N N . TYR A 1 92 ? -3.247 -3.886 1.898 1.00 98.19 92 TYR A N 1
ATOM 744 C CA . TYR A 1 92 ? -2.313 -2.796 2.227 1.00 98.19 92 TYR A CA 1
ATOM 745 C C . TYR A 1 92 ? -0.842 -3.226 2.247 1.00 98.19 92 TYR A C 1
ATOM 747 O O . TYR A 1 92 ? 0.043 -2.395 2.446 1.00 98.19 92 TYR A O 1
ATOM 755 N N . LYS A 1 93 ? -0.563 -4.508 2.002 1.00 97.94 93 LYS A N 1
ATOM 756 C CA . LYS A 1 93 ? 0.756 -5.125 2.148 1.00 97.94 93 LYS A CA 1
ATOM 757 C C . LYS A 1 93 ? 1.882 -4.364 1.436 1.00 97.94 93 LYS A C 1
ATOM 759 O O . LYS A 1 93 ? 2.898 -4.057 2.061 1.00 97.94 93 LYS A O 1
ATOM 764 N N . TYR A 1 94 ? 1.722 -4.059 0.146 1.00 98.31 94 TYR A N 1
ATOM 765 C CA . TYR A 1 94 ? 2.772 -3.371 -0.622 1.00 98.31 94 TYR A CA 1
ATOM 766 C C . TYR A 1 94 ? 2.842 -1.871 -0.360 1.00 98.31 94 TYR A C 1
ATOM 768 O O . TYR A 1 94 ? 3.916 -1.287 -0.482 1.00 98.31 94 TYR A O 1
ATOM 776 N N . LEU A 1 95 ? 1.736 -1.261 0.069 1.00 97.38 95 LEU A N 1
ATOM 777 C CA . LEU A 1 95 ? 1.760 0.114 0.554 1.00 97.38 95 LEU A CA 1
ATOM 778 C C . LEU A 1 95 ? 2.592 0.203 1.831 1.00 97.38 95 LEU A C 1
ATOM 780 O O . LEU A 1 95 ? 3.529 0.987 1.901 1.00 97.38 95 LEU A O 1
ATOM 784 N N . LEU A 1 96 ? 2.345 -0.688 2.787 1.00 97.75 96 LEU A N 1
ATOM 785 C CA . LEU A 1 96 ? 3.127 -0.757 4.012 1.00 97.75 96 LEU A CA 1
ATOM 786 C C . LEU A 1 96 ? 4.612 -1.032 3.736 1.00 97.75 96 LEU A C 1
ATOM 788 O O . LEU A 1 96 ? 5.466 -0.401 4.344 1.00 97.75 96 LEU A O 1
ATOM 792 N N . MET A 1 97 ? 4.926 -1.921 2.790 1.00 98.25 97 MET A N 1
ATOM 793 C CA . MET A 1 97 ? 6.307 -2.179 2.365 1.00 98.25 97 MET A CA 1
ATOM 794 C C . MET A 1 97 ? 6.997 -0.926 1.817 1.00 98.25 97 MET A C 1
ATOM 796 O O . MET A 1 97 ? 8.161 -0.689 2.134 1.00 98.25 97 MET A O 1
ATOM 800 N N . ALA A 1 98 ? 6.288 -0.125 1.020 1.00 97.94 98 ALA A N 1
ATOM 801 C CA . ALA A 1 98 ? 6.849 1.099 0.466 1.00 97.94 98 ALA A CA 1
ATOM 802 C C . ALA A 1 98 ? 7.108 2.172 1.528 1.00 97.94 98 ALA A C 1
ATOM 804 O O . ALA A 1 98 ? 8.086 2.907 1.428 1.00 97.94 98 ALA A O 1
ATOM 805 N N . TYR A 1 99 ? 6.256 2.237 2.547 1.00 97.12 99 TYR A N 1
ATOM 806 C CA . TYR A 1 99 ? 6.352 3.223 3.619 1.00 97.12 99 TYR A CA 1
ATOM 807 C C . TYR A 1 99 ? 7.340 2.815 4.716 1.00 97.12 99 TYR A C 1
ATOM 809 O O . TYR A 1 99 ? 8.087 3.643 5.226 1.00 97.12 99 TYR A O 1
ATOM 817 N N . SER A 1 100 ? 7.378 1.533 5.083 1.00 97.06 100 SER A N 1
ATOM 818 C CA . SER A 1 100 ? 8.287 1.030 6.109 1.00 97.06 100 SER A CA 1
ATOM 819 C C . SER A 1 100 ? 8.475 -0.480 6.008 1.00 97.06 100 SER A C 1
ATOM 821 O O . SER A 1 100 ? 7.603 -1.279 6.358 1.00 97.06 100 SER A O 1
ATOM 823 N N . GLN A 1 101 ? 9.683 -0.893 5.620 1.00 96.06 101 GLN A N 1
ATOM 824 C CA . GLN A 1 101 ? 10.071 -2.304 5.600 1.00 96.06 101 GLN A CA 1
ATOM 825 C C . GLN A 1 101 ? 10.019 -2.946 6.999 1.00 96.06 101 GLN A C 1
ATOM 827 O O . GLN A 1 101 ? 9.736 -4.142 7.124 1.00 96.06 101 GLN A O 1
ATOM 832 N N . VAL A 1 102 ? 10.294 -2.160 8.047 1.00 96.88 102 VAL A N 1
ATOM 833 C CA . VAL A 1 102 ? 10.211 -2.598 9.447 1.00 96.88 102 VAL A CA 1
ATOM 834 C C . VAL A 1 102 ? 8.757 -2.889 9.806 1.00 96.88 102 VAL A C 1
ATOM 836 O O . VAL A 1 102 ? 8.438 -4.028 10.151 1.00 96.88 102 VAL A O 1
ATOM 839 N N . ALA A 1 103 ? 7.861 -1.917 9.608 1.00 96.56 103 ALA A N 1
ATOM 840 C CA . ALA A 1 103 ? 6.445 -2.083 9.920 1.00 96.56 103 ALA A CA 1
ATOM 841 C C . ALA A 1 103 ? 5.799 -3.188 9.075 1.00 96.56 103 ALA A C 1
ATOM 843 O O . ALA A 1 103 ? 4.989 -3.953 9.587 1.00 96.56 103 ALA A O 1
ATOM 844 N N . TYR A 1 104 ? 6.201 -3.341 7.810 1.00 97.88 104 TYR A N 1
ATOM 845 C CA . TYR A 1 104 ? 5.782 -4.453 6.955 1.00 97.88 104 TYR A CA 1
ATOM 846 C C . TYR A 1 104 ? 6.047 -5.822 7.598 1.00 97.88 104 TYR A C 1
ATOM 848 O O . TYR A 1 104 ? 5.162 -6.679 7.630 1.00 97.88 104 TYR A O 1
ATOM 856 N N . ARG A 1 105 ? 7.249 -6.028 8.151 1.00 97.62 105 ARG A N 1
ATOM 857 C CA . ARG A 1 105 ? 7.613 -7.283 8.827 1.00 97.62 105 ARG A CA 1
ATOM 858 C C . ARG A 1 105 ? 6.894 -7.431 10.164 1.00 97.62 105 ARG A C 1
ATOM 860 O O . ARG A 1 105 ? 6.385 -8.507 10.470 1.00 97.62 105 ARG A O 1
ATOM 867 N N . GLU A 1 106 ? 6.863 -6.371 10.963 1.00 98.00 106 GLU A N 1
ATOM 868 C CA . GLU A 1 106 ? 6.264 -6.386 12.298 1.00 98.00 106 GLU A CA 1
ATOM 869 C C . GLU A 1 106 ? 4.758 -6.601 12.252 1.00 98.00 106 GLU A C 1
ATOM 871 O O . GLU A 1 106 ? 4.266 -7.510 12.913 1.00 98.00 106 GLU A O 1
ATOM 876 N N . LEU A 1 107 ? 4.035 -5.851 11.420 1.00 98.00 107 LEU A N 1
ATOM 877 C CA . LEU A 1 107 ? 2.589 -5.995 11.280 1.00 98.00 107 LEU A CA 1
ATOM 878 C C . LEU A 1 107 ? 2.206 -7.310 10.604 1.00 98.00 107 LEU A C 1
ATOM 880 O O . LEU A 1 107 ? 1.181 -7.884 10.959 1.00 98.00 107 LEU A O 1
ATOM 884 N N . GLY A 1 108 ? 3.039 -7.835 9.699 1.00 97.38 108 GLY A N 1
ATOM 885 C CA . GLY A 1 108 ? 2.855 -9.184 9.161 1.00 97.38 108 GLY A CA 1
ATOM 886 C C . GLY A 1 108 ? 2.932 -10.256 10.254 1.00 97.38 108 GLY A C 1
ATOM 887 O O . GLY A 1 108 ? 2.050 -11.110 10.349 1.00 97.38 108 GLY A O 1
ATOM 888 N N . ARG A 1 109 ? 3.940 -10.180 11.137 1.00 97.25 109 ARG A N 1
ATOM 889 C CA . ARG A 1 109 ? 4.040 -11.065 12.314 1.00 97.25 109 ARG A CA 1
ATOM 890 C C . ARG A 1 109 ? 2.901 -10.836 13.301 1.00 97.25 109 ARG A C 1
ATOM 892 O O . ARG A 1 109 ? 2.386 -11.799 13.857 1.00 97.25 109 ARG A O 1
ATOM 899 N N . TYR A 1 110 ? 2.492 -9.589 13.504 1.00 96.69 110 TYR A N 1
ATOM 900 C CA . TYR A 1 110 ? 1.369 -9.252 14.368 1.00 96.69 110 TYR A CA 1
ATOM 901 C C . TYR A 1 110 ? 0.085 -9.925 13.861 1.00 96.69 110 TYR A C 1
ATOM 903 O O . TYR A 1 110 ? -0.539 -10.669 14.608 1.00 96.69 110 TYR A O 1
ATOM 911 N N . MET A 1 111 ? -0.238 -9.799 12.565 1.00 96.25 111 MET A N 1
ATOM 912 C CA . MET A 1 111 ? -1.383 -10.476 11.929 1.00 96.25 111 MET A CA 1
ATOM 913 C C . MET A 1 111 ? -1.321 -12.005 11.983 1.00 96.25 111 MET A C 1
ATOM 915 O O . MET A 1 111 ? -2.363 -12.651 12.058 1.00 96.25 111 MET A O 1
ATOM 919 N N . ALA A 1 112 ? -0.132 -12.606 11.967 1.00 94.75 112 ALA A N 1
ATOM 920 C CA . ALA A 1 112 ? -0.005 -14.054 12.132 1.00 94.75 112 ALA A CA 1
ATOM 921 C C . ALA A 1 112 ? -0.438 -14.532 13.534 1.00 94.75 112 ALA A C 1
ATOM 923 O O . ALA A 1 112 ? -0.826 -15.685 13.692 1.00 94.75 112 ALA A O 1
ATOM 924 N N . ASN A 1 113 ? -0.423 -13.641 14.530 1.00 93.31 113 ASN A N 1
ATOM 925 C CA . ASN A 1 113 ? -0.742 -13.929 15.928 1.00 93.31 113 ASN A CA 1
ATOM 926 C C . ASN A 1 113 ? -2.136 -13.421 16.349 1.00 93.31 113 ASN A C 1
ATOM 928 O O . ASN A 1 113 ? -2.354 -13.137 17.526 1.00 93.31 113 ASN A O 1
ATOM 932 N N . ILE A 1 114 ? -3.093 -13.288 15.416 1.00 92.25 114 ILE A N 1
ATOM 933 C CA . ILE A 1 114 ? -4.459 -12.850 15.756 1.00 92.25 114 ILE A CA 1
ATOM 934 C C . ILE A 1 114 ? -5.083 -13.816 16.788 1.00 92.25 114 ILE A C 1
ATOM 936 O O . ILE A 1 114 ? -5.324 -14.988 16.463 1.00 92.25 114 ILE A O 1
ATOM 940 N N . PRO A 1 115 ? -5.446 -13.341 17.996 1.00 86.56 115 PRO A N 1
ATOM 941 C CA . PRO A 1 115 ? -5.916 -14.199 19.082 1.00 86.56 115 PRO A CA 1
ATOM 942 C C . PRO A 1 115 ? -7.243 -14.881 18.733 1.00 86.56 115 PRO A C 1
ATOM 944 O O . PRO A 1 115 ? -8.065 -14.319 18.013 1.00 86.56 115 PRO A O 1
ATOM 947 N N . ASN A 1 116 ? -7.454 -16.119 19.198 1.00 77.00 116 ASN A N 1
ATOM 948 C CA . ASN A 1 116 ? -8.690 -16.892 18.969 1.00 77.00 116 ASN A CA 1
ATOM 949 C C . ASN A 1 116 ? -9.872 -16.445 19.843 1.00 77.00 116 ASN A C 1
ATOM 951 O O . ASN A 1 116 ? -11.016 -16.680 19.466 1.00 77.00 116 ASN A O 1
ATOM 955 N N . SER A 1 117 ? -9.601 -15.761 20.952 1.00 67.25 117 SER A N 1
ATOM 956 C CA . SER A 1 117 ? -10.577 -15.224 21.905 1.00 67.25 117 SER A CA 1
ATOM 957 C C . SER A 1 117 ? -10.288 -13.744 22.213 1.00 67.25 117 SER A C 1
ATOM 959 O O . SER A 1 117 ? -9.298 -13.190 21.735 1.00 67.25 117 SER A O 1
ATOM 961 N N . LEU A 1 118 ? -11.184 -13.078 22.955 1.00 66.56 118 LEU A N 1
ATOM 962 C CA . LEU A 1 118 ? -11.119 -11.642 23.278 1.00 66.56 118 LEU A CA 1
ATOM 963 C C . LEU A 1 118 ? -9.778 -11.193 23.913 1.00 66.56 118 LEU A C 1
ATOM 965 O O . LEU A 1 118 ? -9.138 -12.001 24.586 1.00 66.56 118 LEU A O 1
ATOM 969 N N . PRO A 1 119 ? -9.404 -9.898 23.767 1.00 82.88 119 PRO A N 1
ATOM 970 C CA . PRO A 1 119 ? -10.165 -8.829 23.118 1.00 82.88 119 PRO A CA 1
ATOM 971 C C . PRO A 1 119 ? -9.603 -8.463 21.735 1.00 82.88 119 PRO A C 1
ATOM 973 O O . PRO A 1 119 ? -8.750 -7.588 21.600 1.00 82.88 119 PRO A O 1
ATOM 976 N N . LEU A 1 120 ? -10.153 -9.079 20.680 1.00 91.31 120 LEU A N 1
ATOM 977 C CA . LEU A 1 120 ? -9.853 -8.765 19.272 1.00 91.31 120 LEU A CA 1
ATOM 978 C C . LEU A 1 120 ? -9.929 -7.256 18.961 1.00 91.31 120 LEU A C 1
ATOM 980 O O . LEU A 1 120 ? -9.235 -6.783 18.067 1.00 91.31 120 LEU A O 1
ATOM 984 N N . LEU A 1 121 ? -10.740 -6.509 19.718 1.00 91.00 121 LEU A N 1
ATOM 985 C CA . LEU A 1 121 ? -10.819 -5.052 19.650 1.00 91.00 121 LEU A CA 1
ATOM 986 C C . LEU A 1 121 ? -9.479 -4.379 19.970 1.00 91.00 121 LEU A C 1
ATOM 988 O O . LEU A 1 121 ? -8.982 -3.620 19.148 1.00 91.00 121 LEU A O 1
ATOM 992 N N . GLN A 1 122 ? -8.850 -4.707 21.102 1.00 91.56 122 GLN A N 1
ATOM 993 C CA . GLN A 1 122 ? -7.551 -4.128 21.472 1.00 91.56 122 GLN A CA 1
ATOM 994 C C . GLN A 1 122 ? -6.474 -4.493 20.449 1.00 91.56 122 GLN A C 1
ATOM 996 O O . GLN A 1 122 ? -5.616 -3.677 20.119 1.00 91.56 122 GLN A O 1
ATOM 1001 N N . PHE A 1 123 ? -6.545 -5.711 19.909 1.00 94.69 123 PHE A N 1
ATOM 1002 C CA . PHE A 1 123 ? -5.651 -6.151 18.847 1.00 94.69 123 PHE A CA 1
ATOM 1003 C C . PHE A 1 123 ? -5.830 -5.310 17.569 1.00 94.69 123 PHE A C 1
ATOM 1005 O O . PHE A 1 123 ? -4.857 -4.863 16.961 1.00 94.69 123 PHE A O 1
ATOM 1012 N N . ALA A 1 124 ? -7.078 -5.049 17.170 1.00 94.75 124 ALA A N 1
ATOM 1013 C CA . ALA A 1 124 ? -7.390 -4.185 16.037 1.00 94.75 124 ALA A CA 1
ATOM 1014 C C . ALA A 1 124 ? -6.901 -2.744 16.269 1.00 94.75 124 ALA A C 1
ATOM 1016 O O . ALA A 1 124 ? -6.212 -2.190 15.417 1.00 94.75 124 ALA A O 1
ATOM 1017 N N . GLU A 1 125 ? -7.150 -2.166 17.444 1.00 92.50 125 GLU A N 1
ATOM 1018 C CA . GLU A 1 125 ? -6.697 -0.814 17.795 1.00 92.50 125 GLU A CA 1
ATOM 1019 C C . GLU A 1 125 ? -5.168 -0.680 17.775 1.00 92.50 125 GLU A C 1
ATOM 1021 O O . GLU A 1 125 ? -4.632 0.296 17.247 1.00 92.50 125 GLU A O 1
ATOM 1026 N N . GLN A 1 126 ? -4.443 -1.663 18.317 1.00 94.56 126 GLN A N 1
ATOM 1027 C CA . GLN A 1 126 ? -2.979 -1.696 18.272 1.00 94.56 126 GLN A CA 1
ATOM 1028 C C . GLN A 1 126 ? -2.463 -1.813 16.835 1.00 94.56 126 GLN A C 1
ATOM 1030 O O . GLN A 1 126 ? -1.547 -1.080 16.453 1.00 94.56 126 GLN A O 1
ATOM 1035 N N . TYR A 1 127 ? -3.079 -2.674 16.017 1.00 97.00 127 TYR A N 1
ATOM 1036 C CA . TYR A 1 127 ? -2.762 -2.763 14.594 1.00 97.00 127 TYR A CA 1
ATOM 1037 C C . TYR A 1 127 ? -2.992 -1.429 13.878 1.00 97.00 127 TYR A C 1
ATOM 1039 O O . TYR A 1 127 ? -2.116 -0.976 13.144 1.00 97.00 127 TYR A O 1
ATOM 1047 N N . GLN A 1 128 ? -4.141 -0.786 14.103 1.00 95.62 128 GLN A N 1
ATOM 1048 C CA . GLN A 1 128 ? -4.482 0.500 13.499 1.00 95.62 128 GLN A CA 1
ATOM 1049 C C . GLN A 1 128 ? -3.452 1.568 13.875 1.00 95.62 128 GLN A C 1
ATOM 1051 O O . GLN A 1 128 ? -2.932 2.248 12.993 1.00 95.62 128 GLN A O 1
ATOM 1056 N N . LYS A 1 129 ? -3.108 1.692 15.163 1.00 91.38 129 LYS A N 1
ATOM 1057 C CA . LYS A 1 129 ? -2.093 2.647 15.640 1.00 91.38 129 LYS A CA 1
ATOM 1058 C C . LYS A 1 129 ? -0.740 2.413 14.969 1.00 91.38 129 LYS A C 1
ATOM 1060 O O . LYS A 1 129 ? -0.123 3.360 14.488 1.00 91.38 129 LYS A O 1
ATOM 1065 N N . ALA A 1 130 ? -0.290 1.162 14.896 1.00 95.25 130 ALA A N 1
ATOM 1066 C CA . ALA A 1 130 ? 0.978 0.815 14.263 1.00 95.25 130 ALA A CA 1
ATOM 1067 C C . ALA A 1 130 ? 0.969 1.063 12.744 1.00 95.25 130 ALA A C 1
ATOM 1069 O O . ALA A 1 130 ? 1.948 1.574 12.201 1.00 95.25 130 ALA A O 1
ATOM 1070 N N . LEU A 1 131 ? -0.141 0.761 12.064 1.00 96.25 131 LEU A N 1
ATOM 1071 C CA . LEU A 1 131 ? -0.337 1.068 10.647 1.00 96.25 131 LEU A CA 1
ATOM 1072 C C . LEU A 1 131 ? -0.254 2.576 10.396 1.00 96.25 131 LEU A C 1
ATOM 1074 O O . LEU A 1 131 ? 0.515 3.007 9.542 1.00 96.25 131 LEU A O 1
ATOM 1078 N N . MET A 1 132 ? -1.012 3.379 11.145 1.00 92.19 132 MET A N 1
ATOM 1079 C CA . MET A 1 132 ? -1.034 4.832 10.959 1.00 92.19 132 MET A CA 1
ATOM 1080 C C . MET A 1 132 ? 0.317 5.467 11.287 1.00 92.19 132 MET A C 1
ATOM 1082 O O . MET A 1 132 ? 0.760 6.353 10.563 1.00 92.19 132 MET A O 1
ATOM 1086 N N . LYS A 1 133 ? 1.028 4.953 12.298 1.00 88.88 133 LYS A N 1
ATOM 1087 C CA . LYS A 1 133 ? 2.413 5.347 12.583 1.00 88.88 133 LYS A CA 1
ATOM 1088 C C . LYS A 1 133 ? 3.363 5.017 11.429 1.00 88.88 133 LYS A C 1
ATOM 1090 O O . LYS A 1 133 ? 4.260 5.794 11.139 1.00 88.88 133 LYS A O 1
ATOM 1095 N N . ALA A 1 134 ? 3.195 3.874 10.767 1.00 93.19 134 ALA A N 1
ATOM 1096 C CA . ALA A 1 134 ? 4.022 3.531 9.612 1.00 93.19 134 ALA A CA 1
ATOM 1097 C C . ALA A 1 134 ? 3.733 4.438 8.408 1.00 93.19 134 ALA A C 1
ATOM 1099 O O . ALA A 1 134 ? 4.649 4.783 7.669 1.00 93.19 134 ALA A O 1
ATOM 1100 N N . LEU A 1 135 ? 2.469 4.827 8.220 1.00 92.38 135 LEU A N 1
ATOM 1101 C CA . LEU A 1 135 ? 2.054 5.697 7.123 1.00 92.38 135 LEU A CA 1
ATOM 1102 C C . LEU A 1 135 ? 2.337 7.185 7.381 1.00 92.38 135 LEU A C 1
ATOM 1104 O O . LEU A 1 135 ? 2.304 7.962 6.427 1.00 92.38 135 LEU A O 1
ATOM 1108 N N . SER A 1 136 ? 2.628 7.594 8.624 1.00 85.81 136 SER A N 1
ATOM 1109 C CA . SER A 1 136 ? 2.864 9.002 8.985 1.00 85.81 136 SER A CA 1
ATOM 1110 C C . SER A 1 136 ? 4.128 9.591 8.355 1.00 85.81 136 SER A C 1
ATOM 1112 O O . SER A 1 136 ? 4.194 10.797 8.137 1.00 85.81 136 SER A O 1
ATOM 1114 N N . ILE A 1 137 ? 5.103 8.748 8.008 1.00 86.00 137 ILE A N 1
ATOM 1115 C CA . ILE A 1 137 ? 6.338 9.141 7.323 1.00 86.00 137 ILE A CA 1
ATOM 1116 C C . ILE A 1 137 ? 6.174 8.863 5.821 1.00 86.00 137 ILE A C 1
ATOM 1118 O O . ILE A 1 137 ? 5.759 7.756 5.470 1.00 86.00 137 ILE A O 1
ATOM 1122 N N . PRO A 1 138 ? 6.479 9.817 4.919 1.00 88.62 138 PRO A N 1
ATOM 1123 C CA . PRO A 1 138 ? 6.403 9.577 3.482 1.00 88.62 138 PRO A CA 1
ATOM 1124 C C . PRO A 1 138 ? 7.287 8.405 3.043 1.00 88.62 138 PRO A C 1
ATOM 1126 O O . PRO A 1 138 ? 8.410 8.235 3.523 1.00 88.62 138 PRO A O 1
ATOM 1129 N N . ALA A 1 139 ? 6.803 7.620 2.081 1.00 93.75 139 ALA A N 1
ATOM 1130 C CA . ALA A 1 139 ? 7.587 6.548 1.485 1.00 93.75 139 ALA A CA 1
ATOM 1131 C C . ALA A 1 139 ? 8.819 7.090 0.745 1.00 93.75 139 ALA A C 1
ATOM 1133 O O . ALA A 1 139 ? 8.761 8.080 0.013 1.00 93.75 139 ALA A O 1
ATOM 1134 N N . THR A 1 140 ? 9.947 6.400 0.896 1.00 94.81 140 THR A N 1
ATOM 1135 C CA . THR A 1 140 ? 11.178 6.742 0.178 1.00 94.81 140 THR A CA 1
ATOM 1136 C C . THR A 1 140 ? 11.186 6.110 -1.214 1.00 94.81 140 THR A C 1
ATOM 1138 O O . THR A 1 140 ? 10.512 5.107 -1.470 1.00 94.81 140 THR A O 1
ATOM 1141 N N . ARG A 1 141 ? 12.016 6.637 -2.128 1.00 95.94 141 ARG A N 1
ATOM 1142 C CA . ARG A 1 141 ? 12.246 6.003 -3.442 1.00 95.94 141 ARG A CA 1
ATOM 1143 C C . ARG A 1 141 ? 12.699 4.552 -3.304 1.00 95.94 141 ARG A C 1
ATOM 1145 O O . ARG A 1 141 ? 12.272 3.698 -4.079 1.00 95.94 141 ARG A O 1
ATOM 1152 N N . GLU A 1 142 ? 13.541 4.260 -2.316 1.00 97.88 142 GLU A N 1
ATOM 1153 C CA . GLU A 1 142 ? 13.974 2.894 -2.021 1.00 97.88 142 GLU A CA 1
ATOM 1154 C C . GLU A 1 142 ? 12.806 2.009 -1.573 1.00 97.88 142 GLU A C 1
ATOM 1156 O O . GLU A 1 142 ? 12.640 0.913 -2.105 1.00 97.88 142 GLU A O 1
ATOM 1161 N N . GLY A 1 143 ? 11.954 2.496 -0.668 1.00 98.00 143 GLY A N 1
ATOM 1162 C CA . GLY A 1 143 ? 10.761 1.772 -0.237 1.00 98.00 143 GLY A CA 1
ATOM 1163 C C . GLY A 1 143 ? 9.828 1.450 -1.407 1.00 98.00 143 GLY A C 1
ATOM 1164 O O . GLY A 1 143 ? 9.456 0.291 -1.611 1.00 98.00 143 GLY A O 1
ATOM 1165 N N . HIS A 1 144 ? 9.518 2.442 -2.245 1.00 98.00 144 HIS A N 1
ATOM 1166 C CA . HIS A 1 144 ? 8.749 2.219 -3.471 1.00 98.00 144 HIS A CA 1
ATOM 1167 C C . HIS A 1 144 ? 9.423 1.206 -4.402 1.00 98.00 144 HIS A C 1
ATOM 1169 O O . HIS A 1 144 ? 8.749 0.305 -4.893 1.00 98.00 144 HIS A O 1
ATOM 1175 N N . THR A 1 145 ? 10.741 1.301 -4.605 1.00 98.56 145 THR A N 1
ATOM 1176 C CA . THR A 1 145 ? 11.504 0.342 -5.423 1.00 98.56 145 THR A CA 1
ATOM 1177 C C . THR A 1 145 ? 11.320 -1.083 -4.903 1.00 98.56 145 THR A C 1
ATOM 1179 O O . THR A 1 145 ? 11.030 -1.985 -5.686 1.00 98.56 145 THR A O 1
ATOM 1182 N N . ASN A 1 146 ? 11.428 -1.293 -3.590 1.00 98.38 146 ASN A N 1
ATOM 1183 C CA . ASN A 1 146 ? 11.256 -2.612 -2.983 1.00 98.38 146 ASN A CA 1
ATOM 1184 C C . ASN A 1 146 ? 9.848 -3.166 -3.241 1.00 98.38 146 ASN A C 1
ATOM 1186 O O . ASN A 1 146 ? 9.708 -4.299 -3.706 1.00 98.38 146 ASN A O 1
ATOM 1190 N N . ALA A 1 147 ? 8.809 -2.356 -3.021 1.00 98.50 147 ALA A N 1
ATOM 1191 C CA . ALA A 1 147 ? 7.429 -2.750 -3.300 1.00 98.50 147 ALA A CA 1
ATOM 1192 C C . ALA A 1 147 ? 7.210 -3.101 -4.783 1.00 98.50 147 ALA A C 1
ATOM 1194 O O . ALA A 1 147 ? 6.636 -4.147 -5.091 1.00 98.50 147 ALA A O 1
ATOM 1195 N N . LEU A 1 148 ? 7.718 -2.271 -5.700 1.00 98.62 148 LEU A N 1
ATOM 1196 C CA . LEU A 1 148 ? 7.640 -2.493 -7.146 1.00 98.62 148 LEU A CA 1
ATOM 1197 C C . LEU A 1 148 ? 8.340 -3.790 -7.565 1.00 98.62 148 LEU A C 1
ATOM 1199 O O . LEU A 1 148 ? 7.748 -4.581 -8.295 1.00 98.62 148 LEU A O 1
ATOM 1203 N N . MET A 1 149 ? 9.553 -4.051 -7.067 1.00 98.44 149 MET A N 1
ATOM 1204 C CA . MET A 1 149 ? 10.285 -5.291 -7.356 1.00 98.44 149 MET A CA 1
ATOM 1205 C C . MET A 1 149 ? 9.538 -6.527 -6.839 1.00 98.44 149 MET A C 1
ATOM 1207 O O . MET A 1 149 ? 9.449 -7.540 -7.534 1.00 98.44 149 MET A O 1
ATOM 1211 N N . HIS A 1 150 ? 8.941 -6.448 -5.647 1.00 98.31 150 HIS A N 1
ATOM 1212 C CA . HIS A 1 150 ? 8.119 -7.536 -5.122 1.00 98.31 150 HIS A CA 1
ATOM 1213 C C . HIS A 1 150 ? 6.876 -7.803 -5.984 1.00 98.31 150 HIS A C 1
ATOM 1215 O O . HIS A 1 150 ? 6.548 -8.966 -6.227 1.00 98.31 150 HIS A O 1
ATOM 1221 N N . MET A 1 151 ? 6.195 -6.760 -6.465 1.00 98.31 151 MET A N 1
ATOM 1222 C CA . MET A 1 151 ? 5.040 -6.913 -7.358 1.00 98.31 151 MET A CA 1
ATOM 1223 C C . MET A 1 151 ? 5.443 -7.395 -8.759 1.00 98.31 151 MET A C 1
ATOM 1225 O O . MET A 1 151 ? 4.740 -8.216 -9.342 1.00 98.31 151 MET A O 1
ATOM 1229 N N . ALA A 1 152 ? 6.605 -6.983 -9.276 1.00 98.12 152 ALA A N 1
ATOM 1230 C CA . ALA A 1 152 ? 7.151 -7.491 -10.537 1.00 98.12 152 ALA A CA 1
ATOM 1231 C C . ALA A 1 152 ? 7.322 -9.024 -10.521 1.00 98.12 152 ALA A C 1
ATOM 1233 O O . ALA A 1 152 ? 7.124 -9.692 -11.537 1.00 98.12 152 ALA A O 1
ATOM 1234 N N . GLY A 1 153 ? 7.613 -9.601 -9.349 1.00 97.75 153 GLY A N 1
ATOM 1235 C CA . GLY A 1 153 ? 7.762 -11.044 -9.158 1.00 97.75 153 GLY A CA 1
ATOM 1236 C C . GLY A 1 153 ? 6.521 -11.884 -9.494 1.00 97.75 153 GLY A C 1
ATOM 1237 O O . GLY A 1 153 ? 6.673 -13.061 -9.829 1.00 97.75 153 GLY A O 1
ATOM 1238 N N . TYR A 1 154 ? 5.313 -11.310 -9.470 1.00 97.81 154 TYR A N 1
ATOM 1239 C CA . TYR A 1 154 ? 4.081 -12.023 -9.853 1.00 97.81 154 TYR A CA 1
ATOM 1240 C C . TYR A 1 154 ? 4.059 -12.348 -11.345 1.00 97.81 154 TYR A C 1
ATOM 1242 O O . TYR A 1 154 ? 3.572 -13.397 -11.755 1.00 97.81 154 TYR A O 1
ATOM 1250 N N . PHE A 1 155 ? 4.688 -11.504 -12.158 1.00 97.38 155 PHE A N 1
ATOM 1251 C CA . PHE A 1 155 ? 4.727 -11.666 -13.605 1.00 97.38 155 PHE A CA 1
ATOM 1252 C C . PHE A 1 155 ? 5.897 -12.543 -14.077 1.00 97.38 155 PHE A C 1
ATOM 1254 O O . PHE A 1 155 ? 6.111 -12.714 -15.277 1.00 97.38 155 PHE A O 1
ATOM 1261 N N . LYS A 1 156 ? 6.660 -13.160 -13.157 1.00 95.12 156 LYS A N 1
ATOM 1262 C CA . LYS A 1 156 ? 7.889 -13.904 -13.490 1.00 95.12 156 LYS A CA 1
ATOM 1263 C C . LYS A 1 156 ? 7.681 -15.066 -14.469 1.00 95.12 156 LYS A C 1
ATOM 1265 O O . LYS A 1 156 ? 8.626 -15.453 -15.150 1.00 95.12 156 LYS A O 1
ATOM 1270 N N . ARG A 1 157 ? 6.483 -15.656 -14.513 1.00 96.44 157 ARG A N 1
ATOM 1271 C CA . ARG A 1 157 ? 6.135 -16.749 -15.440 1.00 96.44 157 ARG A CA 1
ATOM 1272 C C . ARG A 1 157 ? 5.438 -16.258 -16.711 1.00 96.44 157 ARG A C 1
ATOM 1274 O O . ARG A 1 157 ? 5.401 -17.004 -17.676 1.00 96.44 157 ARG A O 1
ATOM 1281 N N . ALA A 1 158 ? 4.906 -15.038 -16.697 1.00 96.56 158 ALA A N 1
ATOM 1282 C CA . ALA A 1 158 ? 4.143 -14.463 -17.801 1.00 96.56 158 ALA A CA 1
ATOM 1283 C C . ALA A 1 158 ? 5.018 -13.640 -18.759 1.00 96.56 158 ALA A C 1
ATOM 1285 O O . ALA A 1 158 ? 4.772 -13.623 -19.958 1.00 96.56 158 ALA A O 1
ATOM 1286 N N . LEU A 1 159 ? 6.047 -12.966 -18.237 1.00 97.62 159 LEU A N 1
ATOM 1287 C CA . LEU A 1 159 ? 6.898 -12.085 -19.036 1.00 97.62 159 LEU A CA 1
ATOM 1288 C C . LEU A 1 159 ? 8.081 -12.820 -19.670 1.00 97.62 159 LEU A C 1
ATOM 1290 O O . LEU A 1 159 ? 8.723 -13.670 -19.034 1.00 97.62 159 LEU A O 1
ATOM 1294 N N . SER A 1 160 ? 8.431 -12.404 -20.888 1.00 97.88 160 SER A N 1
ATOM 1295 C CA . SER A 1 160 ? 9.691 -12.770 -21.537 1.00 97.88 160 SER A CA 1
ATOM 1296 C C . SER A 1 160 ? 10.899 -12.235 -20.752 1.00 97.88 160 SER A C 1
ATOM 1298 O O . SER A 1 160 ? 10.770 -11.377 -19.873 1.00 97.88 160 SER A O 1
ATOM 1300 N N . ALA A 1 161 ? 12.099 -12.745 -21.045 1.00 97.88 161 ALA A N 1
ATOM 1301 C CA . ALA A 1 161 ? 13.331 -12.249 -20.425 1.00 97.88 161 ALA A CA 1
ATOM 1302 C C . ALA A 1 161 ? 13.533 -10.744 -20.684 1.00 97.88 161 ALA A C 1
ATOM 1304 O O . ALA A 1 161 ? 13.814 -9.989 -19.755 1.00 97.88 161 ALA A O 1
ATOM 1305 N N . GLU A 1 162 ? 13.284 -10.306 -21.918 1.00 98.00 162 GLU A N 1
ATOM 1306 C CA . GLU A 1 162 ? 13.362 -8.904 -22.327 1.00 98.00 162 GLU A CA 1
ATOM 1307 C C . GLU A 1 162 ? 12.351 -8.028 -21.572 1.00 98.00 162 GLU A C 1
ATOM 1309 O O . GLU A 1 162 ? 12.719 -7.016 -20.981 1.00 98.00 162 GLU A O 1
ATOM 1314 N N . GLN A 1 163 ? 11.087 -8.452 -21.483 1.00 98.06 163 GLN A N 1
ATOM 1315 C CA . GLN A 1 163 ? 10.050 -7.718 -20.748 1.00 98.06 163 GLN A CA 1
ATOM 1316 C C . GLN A 1 163 ? 10.382 -7.564 -19.255 1.00 98.06 163 GLN A C 1
ATOM 1318 O O . GLN A 1 163 ? 10.121 -6.509 -18.669 1.00 98.06 163 GLN A O 1
ATOM 1323 N N . LYS A 1 164 ? 10.978 -8.592 -18.630 1.00 98.19 164 LYS A N 1
ATOM 1324 C CA . LYS A 1 164 ? 11.454 -8.528 -17.236 1.00 98.19 164 LYS A CA 1
ATOM 1325 C C . LYS A 1 164 ? 12.602 -7.542 -17.078 1.00 98.19 164 LYS A C 1
ATOM 1327 O O . LYS A 1 164 ? 12.621 -6.793 -16.100 1.00 98.19 164 LYS A O 1
ATOM 1332 N N . GLN A 1 165 ? 13.546 -7.542 -18.016 1.00 97.94 165 GLN A N 1
ATOM 1333 C CA . GLN A 1 165 ? 14.680 -6.625 -18.000 1.00 97.94 165 GLN A CA 1
ATOM 1334 C C . GLN A 1 165 ? 14.205 -5.178 -18.147 1.00 97.94 165 GLN A C 1
ATOM 1336 O O . GLN A 1 165 ? 14.595 -4.338 -17.339 1.00 97.94 165 GLN A O 1
ATOM 1341 N N . LEU A 1 166 ? 13.302 -4.911 -19.095 1.00 97.50 166 LEU A N 1
ATOM 1342 C CA . LEU A 1 166 ? 12.713 -3.587 -19.300 1.00 97.50 166 LEU A CA 1
ATOM 1343 C C . LEU A 1 166 ? 11.980 -3.088 -18.048 1.00 97.50 166 LEU A C 1
ATOM 1345 O O . LEU A 1 166 ? 12.242 -1.979 -17.586 1.00 97.50 166 LEU A O 1
ATOM 1349 N N . LEU A 1 167 ? 11.128 -3.923 -17.438 1.00 98.00 167 LEU A N 1
ATOM 1350 C CA . LEU A 1 167 ? 10.442 -3.579 -16.187 1.00 98.00 167 LEU A CA 1
ATOM 1351 C C . LEU A 1 167 ? 11.435 -3.287 -15.050 1.00 98.00 167 LEU A C 1
ATOM 1353 O O . LEU A 1 167 ? 11.287 -2.309 -14.320 1.00 98.00 167 LEU A O 1
ATOM 1357 N N . THR A 1 168 ? 12.468 -4.118 -14.908 1.00 98.25 168 THR A N 1
ATOM 1358 C CA . THR A 1 168 ? 13.509 -3.935 -13.884 1.00 98.25 168 THR A CA 1
ATOM 1359 C C . THR A 1 168 ? 14.265 -2.625 -14.098 1.00 98.25 168 THR A C 1
ATOM 1361 O O . THR A 1 168 ? 14.467 -1.868 -13.149 1.00 98.25 168 THR A O 1
ATOM 1364 N N . GLN A 1 169 ? 14.647 -2.316 -15.338 1.00 98.12 169 GLN A N 1
ATOM 1365 C CA . GLN A 1 169 ? 15.348 -1.083 -15.681 1.00 98.12 169 GLN A CA 1
ATOM 1366 C C . GLN A 1 169 ? 14.484 0.158 -15.428 1.00 98.12 169 GLN A C 1
ATOM 1368 O O . GLN A 1 169 ? 14.998 1.169 -14.946 1.00 98.12 169 GLN A O 1
ATOM 1373 N N . GLU A 1 170 ? 13.180 0.085 -15.690 1.00 97.81 170 GLU A N 1
ATOM 1374 C CA . GLU A 1 170 ? 12.233 1.169 -15.411 1.00 97.81 170 GLU A CA 1
ATOM 1375 C C . GLU A 1 170 ? 12.112 1.436 -13.900 1.00 97.81 170 GLU A C 1
ATOM 1377 O O . GLU A 1 170 ? 12.220 2.583 -13.460 1.00 97.81 170 GLU A O 1
ATOM 1382 N N . ILE A 1 171 ? 12.004 0.379 -13.082 1.00 98.62 171 ILE A N 1
ATOM 1383 C CA . ILE A 1 171 ? 11.994 0.486 -11.612 1.00 98.62 171 ILE A CA 1
ATOM 1384 C C . ILE A 1 171 ? 13.315 1.082 -11.091 1.00 98.62 171 ILE A C 1
ATOM 1386 O O . ILE A 1 171 ? 13.306 1.955 -10.221 1.00 98.62 171 ILE A O 1
ATOM 1390 N N . LEU A 1 172 ? 14.462 0.651 -11.625 1.00 98.50 172 LEU A N 1
ATOM 1391 C CA . LEU A 1 172 ? 15.770 1.187 -11.227 1.00 98.50 172 LEU A CA 1
ATOM 1392 C C . LEU A 1 172 ? 15.980 2.637 -11.684 1.00 98.50 172 LEU A C 1
ATOM 1394 O O . LEU A 1 172 ? 16.605 3.417 -10.966 1.00 98.50 172 LEU A O 1
ATOM 1398 N N . SER A 1 173 ? 15.426 3.023 -12.833 1.00 98.19 173 SER A N 1
ATOM 1399 C CA . SER A 1 173 ? 15.443 4.413 -13.305 1.00 98.19 173 SER A CA 1
ATOM 1400 C C . SER A 1 173 ? 14.662 5.324 -12.358 1.00 98.19 173 SER A C 1
ATOM 1402 O O . SER A 1 173 ? 15.155 6.393 -11.990 1.00 98.19 173 SER A O 1
ATOM 1404 N N . TYR A 1 174 ? 13.509 4.860 -11.863 1.00 98.00 174 TYR A N 1
ATOM 1405 C CA . TYR A 1 174 ? 12.766 5.552 -10.810 1.00 98.00 174 TYR A CA 1
ATOM 1406 C C . TYR A 1 174 ? 13.580 5.655 -9.508 1.00 98.00 174 TYR A C 1
ATOM 1408 O O . TYR A 1 174 ? 13.651 6.736 -8.910 1.00 98.00 174 TYR A O 1
ATOM 1416 N N . ARG A 1 175 ? 14.251 4.571 -9.084 1.00 97.94 175 ARG A N 1
ATOM 1417 C CA . ARG A 1 175 ? 15.125 4.575 -7.894 1.00 97.94 175 ARG A CA 1
ATOM 1418 C C . ARG A 1 175 ? 16.202 5.659 -7.985 1.00 97.94 175 ARG A C 1
ATOM 1420 O O . ARG A 1 175 ? 16.460 6.341 -6.999 1.00 97.94 175 ARG A O 1
ATOM 1427 N N . GLN A 1 176 ? 16.794 5.825 -9.167 1.00 97.88 176 GLN A N 1
ATOM 1428 C CA . GLN A 1 176 ? 17.849 6.804 -9.455 1.00 97.88 176 GLN A CA 1
ATOM 1429 C C . GLN A 1 176 ? 17.332 8.235 -9.678 1.00 97.88 176 GLN A C 1
ATOM 1431 O O . GLN A 1 176 ? 18.132 9.126 -9.938 1.00 97.88 176 GLN A O 1
ATOM 1436 N N . GLY A 1 177 ? 16.019 8.477 -9.621 1.00 95.38 177 GLY A N 1
ATOM 1437 C CA . GLY A 1 177 ? 15.465 9.814 -9.852 1.00 95.38 177 GLY A CA 1
ATOM 1438 C C . GLY A 1 177 ? 15.307 10.211 -11.318 1.00 95.38 177 GLY A C 1
ATOM 1439 O O . GLY A 1 177 ? 14.899 11.334 -11.583 1.00 95.38 177 GLY A O 1
ATOM 1440 N N . LYS A 1 178 ? 15.581 9.304 -12.262 1.00 96.50 178 LYS A N 1
ATOM 1441 C CA . LYS A 1 178 ? 15.524 9.581 -13.707 1.00 96.50 178 LYS A CA 1
ATOM 1442 C C . LYS A 1 178 ? 14.100 9.608 -14.261 1.00 96.50 178 LYS A C 1
ATOM 1444 O O . LYS A 1 178 ? 13.858 10.223 -15.291 1.00 96.50 178 LYS A O 1
ATOM 1449 N N . THR A 1 179 ? 13.171 8.923 -13.597 1.00 94.12 179 THR A N 1
ATOM 1450 C CA . THR A 1 179 ? 11.752 8.865 -13.969 1.00 94.12 179 THR A CA 1
ATOM 1451 C C . THR A 1 179 ? 10.851 9.053 -12.745 1.00 94.12 179 THR A C 1
ATOM 1453 O O . THR A 1 179 ? 11.282 8.936 -11.589 1.00 94.12 179 THR A O 1
ATOM 1456 N N . SER A 1 180 ? 9.579 9.367 -12.997 1.00 92.88 180 SER A N 1
ATOM 1457 C CA . SER A 1 180 ? 8.521 9.430 -11.986 1.00 92.88 180 SER A CA 1
ATOM 1458 C C . SER A 1 180 ? 8.077 8.029 -11.544 1.00 92.88 180 SER A C 1
ATOM 1460 O O . SER A 1 180 ? 8.279 7.039 -12.247 1.00 92.88 180 SER A O 1
ATOM 1462 N N . LEU A 1 181 ? 7.406 7.940 -10.390 1.00 93.19 181 LEU A N 1
ATOM 1463 C CA . LEU A 1 181 ? 6.802 6.688 -9.911 1.00 93.19 181 LEU A CA 1
ATOM 1464 C C . LEU A 1 181 ? 5.704 6.169 -10.862 1.00 93.19 181 LEU A C 1
ATOM 1466 O O . LEU A 1 181 ? 5.463 4.963 -10.936 1.00 93.19 181 LEU A O 1
ATOM 1470 N N . SER A 1 182 ? 5.050 7.068 -11.606 1.00 91.44 182 SER A N 1
ATOM 1471 C CA . SER A 1 182 ? 3.968 6.721 -12.530 1.00 91.44 182 SER A CA 1
ATOM 1472 C C . SER A 1 182 ? 4.413 5.797 -13.665 1.00 91.44 182 SER A C 1
ATOM 1474 O O . SER A 1 182 ? 3.604 4.981 -14.106 1.00 91.44 182 SER A O 1
ATOM 1476 N N . ALA A 1 183 ? 5.678 5.859 -14.098 1.00 94.00 183 ALA A N 1
ATOM 1477 C CA . ALA A 1 183 ? 6.207 5.013 -15.169 1.00 94.00 183 ALA A CA 1
ATOM 1478 C C . ALA A 1 183 ? 6.179 3.510 -14.801 1.00 94.00 183 ALA A C 1
ATOM 1480 O O . ALA A 1 183 ? 5.394 2.769 -15.406 1.00 94.00 183 ALA A O 1
ATOM 1481 N N . PRO A 1 184 ? 6.899 3.040 -13.756 1.00 96.75 184 PRO A N 1
ATOM 1482 C CA . PRO A 1 184 ? 6.846 1.631 -13.366 1.00 96.75 184 PRO A CA 1
ATOM 1483 C C . PRO A 1 184 ? 5.455 1.197 -12.872 1.00 96.75 184 PRO A C 1
ATOM 1485 O O . PRO A 1 184 ? 5.055 0.053 -13.091 1.00 96.75 184 PRO A O 1
ATOM 1488 N N . LEU A 1 185 ? 4.675 2.092 -12.248 1.00 95.31 185 LEU A N 1
ATOM 1489 C CA . LEU A 1 185 ? 3.291 1.793 -11.854 1.00 95.31 185 LEU A CA 1
ATOM 1490 C C . LEU A 1 185 ? 2.394 1.492 -13.058 1.00 95.31 185 LEU A C 1
ATOM 1492 O O . LEU A 1 185 ? 1.659 0.504 -13.039 1.00 95.31 185 LEU A O 1
ATOM 1496 N N . SER A 1 186 ? 2.450 2.324 -14.098 1.00 94.44 186 SER A N 1
ATOM 1497 C CA . SER A 1 186 ? 1.649 2.137 -15.313 1.00 94.44 186 SER A CA 1
ATOM 1498 C C . SER A 1 186 ? 2.048 0.854 -16.033 1.00 94.44 186 SER A C 1
ATOM 1500 O O . SER A 1 186 ? 1.183 0.109 -16.489 1.00 94.44 186 SER A O 1
ATOM 1502 N N . ARG A 1 187 ? 3.346 0.527 -16.058 1.00 96.81 187 ARG A N 1
ATOM 1503 C CA . ARG A 1 187 ? 3.839 -0.737 -16.617 1.00 96.81 187 ARG A CA 1
ATOM 1504 C C . ARG A 1 187 ? 3.263 -1.955 -15.904 1.00 96.81 187 ARG A C 1
ATOM 1506 O O . ARG A 1 187 ? 2.763 -2.863 -16.563 1.00 96.81 187 ARG A O 1
ATOM 1513 N N . LEU A 1 188 ? 3.299 -1.963 -14.571 1.00 97.56 188 LEU A N 1
ATOM 1514 C CA . LEU A 1 188 ? 2.718 -3.040 -13.770 1.00 97.56 188 LEU A CA 1
ATOM 1515 C C . LEU A 1 188 ? 1.198 -3.134 -13.959 1.00 97.56 188 LEU A C 1
ATOM 1517 O O . LEU A 1 188 ? 0.689 -4.240 -14.109 1.00 97.56 188 LEU A O 1
ATOM 1521 N N . LYS A 1 189 ? 0.480 -2.000 -14.003 1.00 96.19 189 LYS A N 1
ATOM 1522 C CA . LYS A 1 189 ? -0.968 -1.969 -14.291 1.00 96.19 189 LYS A CA 1
ATOM 1523 C C . LYS A 1 189 ? -1.284 -2.570 -15.662 1.00 96.19 189 LYS A C 1
ATOM 1525 O O . LYS A 1 189 ? -2.194 -3.386 -15.766 1.00 96.19 189 LYS A O 1
ATOM 1530 N N . ASN A 1 190 ? -0.498 -2.233 -16.685 1.00 97.00 190 ASN A N 1
ATOM 1531 C CA . ASN A 1 190 ? -0.652 -2.798 -18.024 1.00 97.00 190 ASN A CA 1
ATOM 1532 C C . ASN A 1 190 ? -0.434 -4.314 -18.015 1.00 97.00 190 ASN A C 1
ATOM 1534 O O . ASN A 1 190 ? -1.267 -5.049 -18.532 1.00 97.00 190 ASN A O 1
ATOM 1538 N N . TYR A 1 191 ? 0.633 -4.810 -17.379 1.00 97.69 191 TYR A N 1
ATOM 1539 C CA . TYR A 1 191 ? 0.836 -6.256 -17.262 1.00 97.69 191 TYR A CA 1
ATOM 1540 C C . TYR A 1 191 ? -0.273 -6.947 -16.470 1.00 97.69 191 TYR A C 1
ATOM 1542 O O . TYR A 1 191 ? -0.676 -8.041 -16.850 1.00 97.69 191 TYR A O 1
ATOM 1550 N N . LEU A 1 192 ? -0.810 -6.312 -15.428 1.00 96.88 192 LEU A N 1
ATOM 1551 C CA . LEU A 1 192 ? -1.930 -6.850 -14.658 1.00 96.88 192 LEU A CA 1
ATOM 1552 C C . LEU A 1 192 ? -3.222 -6.950 -15.484 1.00 96.88 192 LEU A C 1
ATOM 1554 O O . LEU A 1 192 ? -4.026 -7.839 -15.228 1.00 96.88 192 LEU A O 1
ATOM 1558 N N . ALA A 1 193 ? -3.413 -6.088 -16.488 1.00 96.75 193 ALA A N 1
ATOM 1559 C CA . ALA A 1 193 ? -4.552 -6.172 -17.401 1.00 96.75 193 ALA A CA 1
ATOM 1560 C C . ALA A 1 193 ? -4.479 -7.402 -18.326 1.00 96.75 193 ALA A C 1
ATOM 1562 O O . ALA A 1 193 ? -5.503 -8.024 -18.596 1.00 96.75 193 ALA A O 1
ATOM 1563 N N . PHE A 1 194 ? -3.278 -7.781 -18.779 1.00 96.88 194 PHE A N 1
ATOM 1564 C CA . PHE A 1 194 ? -3.071 -8.974 -19.615 1.00 96.88 194 PHE A CA 1
ATOM 1565 C C . PHE A 1 194 ? -2.913 -10.264 -18.800 1.00 96.88 194 PHE A C 1
ATOM 1567 O O . PHE A 1 194 ? -3.277 -11.343 -19.261 1.00 96.88 194 PHE A O 1
ATOM 1574 N N . TYR A 1 195 ? -2.378 -10.153 -17.585 1.00 97.00 195 TYR A N 1
ATOM 1575 C CA . TYR A 1 195 ? -2.079 -11.265 -16.688 1.00 97.00 195 TYR A CA 1
ATOM 1576 C C . TYR A 1 195 ? -2.687 -10.983 -15.307 1.00 97.00 195 TYR A C 1
ATOM 1578 O O . TYR A 1 195 ? -1.958 -10.635 -14.371 1.00 97.00 195 TYR A O 1
ATOM 1586 N N . PRO A 1 196 ? -4.022 -11.079 -15.173 1.00 96.06 196 PRO A N 1
ATOM 1587 C CA . PRO A 1 196 ? -4.705 -10.725 -13.939 1.00 96.06 196 PRO A CA 1
ATOM 1588 C C . PRO A 1 196 ? -4.305 -11.660 -12.799 1.00 96.06 196 PRO A C 1
ATOM 1590 O O . PRO A 1 196 ? -4.342 -12.883 -12.918 1.00 96.06 196 PRO A O 1
ATOM 1593 N N . ASP A 1 197 ? -3.971 -11.060 -11.663 1.00 97.38 197 ASP A N 1
ATOM 1594 C CA . ASP A 1 197 ? -3.719 -11.750 -10.406 1.00 97.38 197 ASP A CA 1
ATOM 1595 C C . ASP A 1 197 ? -4.626 -11.140 -9.333 1.00 97.38 197 ASP A C 1
ATOM 1597 O O . ASP A 1 197 ? -4.540 -9.948 -9.033 1.00 97.38 197 ASP A O 1
ATOM 1601 N N . ASN A 1 198 ? -5.524 -11.950 -8.763 1.00 96.12 198 ASN A N 1
ATOM 1602 C CA . ASN A 1 198 ? -6.527 -11.482 -7.798 1.00 96.12 198 ASN A CA 1
ATOM 1603 C C . ASN A 1 198 ? -5.894 -10.838 -6.559 1.00 96.12 198 ASN A C 1
ATOM 1605 O O . ASN A 1 198 ? -6.462 -9.913 -5.973 1.00 96.12 198 ASN A O 1
ATOM 1609 N N . TYR A 1 199 ? -4.718 -11.317 -6.151 1.00 96.75 199 TYR A N 1
ATOM 1610 C CA . TYR A 1 199 ? -4.025 -10.779 -4.996 1.00 96.75 199 TYR A CA 1
ATOM 1611 C C . TYR A 1 199 ? -3.465 -9.385 -5.300 1.00 96.75 199 TYR A C 1
ATOM 1613 O O . TYR A 1 199 ? -3.702 -8.466 -4.511 1.00 96.75 199 TYR A O 1
ATOM 1621 N N . LEU A 1 200 ? -2.802 -9.196 -6.448 1.00 96.81 200 LEU A N 1
ATOM 1622 C CA . LEU A 1 200 ? -2.322 -7.893 -6.919 1.00 96.81 200 LEU A CA 1
ATOM 1623 C C . LEU A 1 200 ? -3.455 -6.913 -7.228 1.00 96.81 200 LEU A C 1
ATOM 1625 O O . LEU A 1 200 ? -3.359 -5.752 -6.840 1.00 96.81 200 LEU A O 1
ATOM 1629 N N . LEU A 1 201 ? -4.540 -7.369 -7.859 1.00 96.00 201 LEU A N 1
ATOM 1630 C CA . LEU A 1 201 ? -5.719 -6.545 -8.157 1.00 96.00 201 LEU A CA 1
ATOM 1631 C C . LEU A 1 201 ? -6.354 -5.961 -6.890 1.00 96.00 201 LEU A C 1
ATOM 1633 O O . LEU A 1 201 ? -6.915 -4.870 -6.920 1.00 96.00 201 LEU A O 1
ATOM 1637 N N . SER A 1 202 ? -6.235 -6.658 -5.758 1.00 96.00 202 SER A N 1
ATOM 1638 C CA . SER A 1 202 ? -6.742 -6.174 -4.472 1.00 96.00 202 SER A CA 1
ATOM 1639 C C . SER A 1 202 ? -5.849 -5.118 -3.798 1.00 96.00 202 SER A C 1
ATOM 1641 O O . SER A 1 202 ? -6.264 -4.507 -2.810 1.00 96.00 202 SER A O 1
ATOM 1643 N N . GLN A 1 203 ? -4.622 -4.897 -4.289 1.00 97.88 203 GLN A N 1
ATOM 1644 C CA . GLN A 1 203 ? -3.638 -4.052 -3.612 1.00 97.88 203 GLN A CA 1
ATOM 1645 C C . GLN A 1 203 ? -3.982 -2.569 -3.729 1.00 97.88 203 GLN A C 1
ATOM 1647 O O . GLN A 1 203 ? -4.004 -1.992 -4.817 1.00 97.88 203 GLN A O 1
ATOM 1652 N N . ARG A 1 204 ? -4.103 -1.903 -2.579 1.00 96.44 204 ARG A N 1
ATOM 1653 C CA . ARG A 1 204 ? -4.287 -0.448 -2.501 1.00 96.44 204 ARG A CA 1
ATOM 1654 C C . ARG A 1 204 ? -3.067 0.338 -2.964 1.00 96.44 204 ARG A C 1
ATOM 1656 O O . ARG A 1 204 ? -3.192 1.521 -3.223 1.00 96.44 204 ARG A O 1
ATOM 1663 N N . TYR A 1 205 ? -1.912 -0.299 -3.152 1.00 96.56 205 TYR A N 1
ATOM 1664 C CA . TYR A 1 205 ? -0.732 0.361 -3.718 1.00 96.56 205 TYR A CA 1
ATOM 1665 C C . TYR A 1 205 ? -0.992 0.989 -5.100 1.00 96.56 205 TYR A C 1
ATOM 1667 O O . TYR A 1 205 ? -0.489 2.070 -5.387 1.00 96.56 205 TYR A O 1
ATOM 1675 N N . PHE A 1 206 ? -1.804 0.349 -5.952 1.00 94.38 206 PHE A N 1
ATOM 1676 C CA . PHE A 1 206 ? -2.104 0.856 -7.298 1.00 94.38 206 PHE A CA 1
ATOM 1677 C C . PH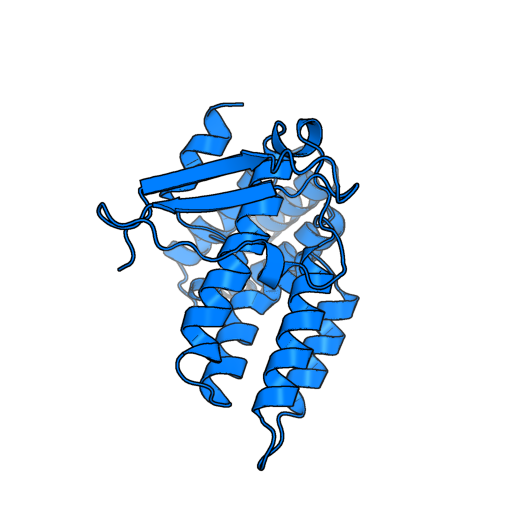E A 1 206 ? -3.090 2.035 -7.316 1.00 94.38 206 PHE A C 1
ATOM 1679 O O . PHE A 1 206 ? -3.137 2.777 -8.303 1.00 94.38 206 PHE A O 1
ATOM 1686 N N . SER A 1 207 ? -3.892 2.170 -6.259 1.00 91.75 207 SER A N 1
ATOM 1687 C CA . SER A 1 207 ? -4.902 3.214 -6.063 1.00 91.75 207 SER A CA 1
ATOM 1688 C C . SER A 1 207 ? -5.106 3.409 -4.549 1.00 91.75 207 SER A C 1
ATOM 1690 O O . SER A 1 207 ? -6.006 2.812 -3.940 1.00 91.75 207 SER A O 1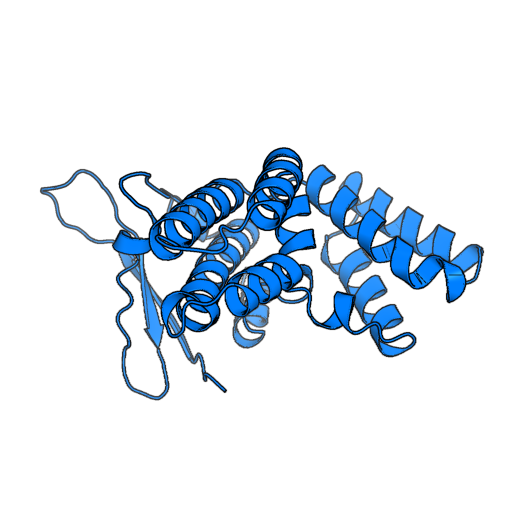
ATOM 1692 N N . PRO A 1 208 ? -4.206 4.168 -3.891 1.00 91.88 208 PRO A N 1
ATOM 1693 C CA . PRO A 1 208 ? -4.254 4.347 -2.439 1.00 91.88 208 PRO A CA 1
ATOM 1694 C C . PRO A 1 208 ? -5.498 5.130 -2.010 1.00 91.88 208 PRO A C 1
ATOM 1696 O O . PRO A 1 208 ? -6.085 4.839 -0.968 1.00 91.88 208 PRO A O 1
ATOM 1699 N N . TYR A 1 209 ? -5.977 6.021 -2.872 1.00 88.44 209 TYR A N 1
ATOM 1700 C CA . TYR A 1 209 ? -7.181 6.826 -2.706 1.00 88.44 209 TYR A CA 1
ATOM 1701 C C . TYR A 1 209 ? -8.031 6.810 -3.998 1.00 88.44 209 TYR A C 1
ATOM 1703 O O . TYR A 1 209 ? -7.548 6.357 -5.039 1.00 88.44 209 TYR A O 1
ATOM 1711 N N . PRO A 1 210 ? -9.306 7.244 -3.943 1.00 85.12 210 PRO A N 1
ATOM 1712 C CA . PRO A 1 210 ? -10.210 7.242 -5.095 1.00 85.12 210 PRO A CA 1
ATOM 1713 C C . PRO A 1 210 ? -9.710 8.082 -6.279 1.00 85.12 210 PRO A C 1
ATOM 1715 O O . PRO A 1 210 ? -9.206 9.184 -6.087 1.00 85.12 210 PRO A O 1
ATOM 1718 N N . ALA A 1 211 ? -9.947 7.603 -7.503 1.00 82.06 211 ALA A N 1
ATOM 1719 C CA . ALA A 1 211 ? -9.446 8.229 -8.731 1.00 82.06 211 ALA A CA 1
ATOM 1720 C C . ALA A 1 211 ? -9.989 9.645 -9.009 1.00 82.06 211 ALA A C 1
ATOM 1722 O O . ALA A 1 211 ? -9.368 10.400 -9.741 1.00 82.06 211 ALA A O 1
ATOM 1723 N N . VAL A 1 212 ? -11.103 10.054 -8.388 1.00 75.00 212 VAL A N 1
ATOM 1724 C CA . VAL A 1 212 ? -11.601 11.446 -8.471 1.00 75.00 212 VAL A CA 1
ATOM 1725 C C . VAL A 1 212 ? -10.588 12.471 -7.934 1.00 75.00 212 VAL A C 1
ATOM 1727 O O . VAL A 1 212 ? -10.658 13.647 -8.263 1.00 75.00 212 VAL A O 1
ATOM 1730 N N . PHE A 1 213 ? -9.622 12.023 -7.127 1.00 75.31 213 PHE A N 1
ATOM 1731 C CA . PHE A 1 213 ? -8.518 12.843 -6.634 1.00 75.31 213 PHE A CA 1
ATOM 1732 C C . PHE A 1 213 ? -7.244 12.704 -7.487 1.00 75.31 213 PHE A C 1
ATOM 1734 O O . PHE A 1 213 ? -6.221 13.284 -7.133 1.00 75.31 213 PHE A O 1
ATOM 1741 N N . ASP A 1 214 ? -7.263 11.941 -8.587 1.00 71.88 214 ASP A N 1
ATOM 1742 C CA . ASP A 1 214 ? -6.108 11.812 -9.484 1.00 71.88 214 ASP A CA 1
ATOM 1743 C C . ASP A 1 214 ? -5.865 13.107 -10.270 1.00 71.88 214 ASP A C 1
ATOM 1745 O O . ASP A 1 214 ? -4.710 13.488 -10.438 1.00 71.88 214 ASP A O 1
ATOM 1749 N N . ASP A 1 215 ?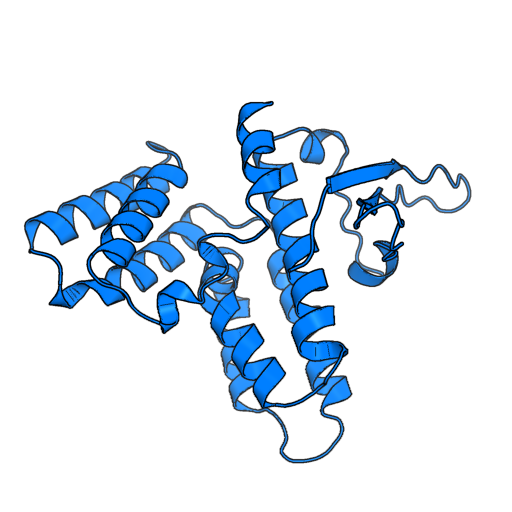 -6.923 13.830 -10.659 1.00 59.78 215 ASP A N 1
ATOM 1750 C CA . ASP A 1 215 ? -6.823 15.118 -11.368 1.00 59.78 215 ASP A CA 1
ATOM 1751 C C . ASP A 1 215 ? -6.186 16.221 -10.510 1.00 59.78 215 ASP A C 1
ATOM 1753 O O . ASP A 1 215 ? -5.630 17.181 -11.041 1.00 59.78 215 ASP A O 1
ATOM 1757 N N . LEU A 1 216 ? -6.176 16.062 -9.180 1.00 54.88 216 LEU A N 1
ATOM 1758 C CA . LEU A 1 216 ? -5.428 16.951 -8.289 1.00 54.88 216 LEU A CA 1
ATOM 1759 C C . LEU A 1 216 ? -3.913 16.856 -8.523 1.00 54.88 216 LEU A C 1
ATOM 1761 O O . LEU A 1 216 ? -3.211 17.821 -8.249 1.00 54.88 216 LEU A O 1
ATOM 1765 N N . ARG A 1 217 ? -3.399 15.747 -9.085 1.00 52.62 217 ARG A N 1
ATOM 1766 C CA . ARG A 1 217 ? -1.989 15.636 -9.508 1.00 52.62 217 ARG A CA 1
ATOM 1767 C C . ARG A 1 217 ? -1.634 16.576 -10.657 1.00 52.62 217 ARG A C 1
ATOM 1769 O O . ARG A 1 217 ? -0.459 16.864 -10.838 1.00 52.62 217 ARG A O 1
ATOM 1776 N N . ALA A 1 218 ? -2.620 16.980 -11.458 1.00 46.31 218 ALA A N 1
ATOM 1777 C CA . ALA A 1 218 ? -2.429 17.801 -12.652 1.00 46.31 218 ALA A CA 1
ATOM 1778 C C . ALA A 1 218 ? -2.641 19.304 -12.394 1.00 46.31 218 ALA A C 1
ATOM 1780 O O . ALA A 1 218 ? -2.418 20.110 -13.293 1.00 46.31 218 ALA A O 1
ATOM 1781 N N . GLN A 1 219 ? -3.096 19.678 -11.192 1.00 42.69 219 GLN A N 1
ATOM 1782 C CA . GLN A 1 219 ? -3.380 21.065 -10.800 1.00 42.69 219 GLN A CA 1
ATOM 1783 C C . GLN A 1 219 ? -2.199 21.760 -10.097 1.00 42.69 219 GLN A C 1
ATOM 1785 O O . GLN A 1 219 ? -2.333 22.921 -9.714 1.00 42.69 219 GLN A O 1
ATOM 1790 N N . PHE A 1 220 ? -1.062 21.071 -9.949 1.00 40.88 220 PHE A N 1
ATOM 1791 C CA . PHE A 1 220 ? 0.181 21.589 -9.375 1.00 40.88 220 PHE A CA 1
ATOM 1792 C C . PHE A 1 220 ? 1.356 21.369 -10.327 1.00 40.88 220 PHE A C 1
ATOM 1794 O O . PHE A 1 220 ? 1.500 20.226 -10.820 1.00 40.88 220 PHE A O 1
#

InterPro domains:
  IPR013560 Domain of unknown function DUF1722 [PF08349] (93-210)

Foldseek 3Di:
DWDWDDWDWDFDPPVVDPDRDTQIWTDTPNDIPRPGCCVLQDVNDPPPDPVLCPDLLSVVLVQLLVLLVVQCCVQDVVDHDLVSLVLSCLQALLVLQQQDVVLSVVLVVLNVPQDPDDDSVVSSVVSSVSSSVSSSGRGDLVSLLVSLVVLLVVCVVPDDPVLSVVLNVQSVCSSVVNDPSVRSLVSSVVVCVVVPDPSVVSHCVSPSHDCVCVCVSVVD

Secondary structure (DSSP, 8-state):
---EEEEEEEE---TTSS---EEEEEEETTEEE---GGGTSTTS-----HHHHTSHHHHHHHHHHHHHHHHHHHHTGGG--HHHHHHHHHHHHHHHHHH-HHHHHHHHHHHHT--SSS-HHHHHHHHHHHHHHHHTSPPPHHHHHHHHHHHHGGGGGTS-HHHHHHHHHHHHHHHTTSS-THHHHHHHHHHHHHS--HHHHT-GGG-SS-GGGTGGGG--

Sequence (220 aa):
MLCYEGIEIKQNNDEKRQNKAVICRVKMKGEYSSTLFTQILGEGELQLTLEQFSQPSGLEHFLTQFFALIDYQQQVNAKLSKKALIQFHSRYKYLLMAYSQVAYRELGRYMANIPNSLPLLQFAEQYQKALMKALSIPATREGHTNALMHMAGYFKRALSAEQKQLLTQEILSYRQGKTSLSAPLSRLKNYLAFYPDNYLLSQRYFSPYPAVFDDLRAQF

pLDDT: mean 79.58, std 23.21, range [32.75, 98.62]

Organism: Proteus mirabilis (NCBI:txid584)